Protein AF-A0A1B6MP62-F1 (afdb_monomer_lite)

pLDDT: mean 83.02, std 16.76, range [35.12, 97.0]

Foldseek 3Di:
DDAADLVVLLVVQLVVLVVPDDPPSVVVSVVLSVVLDPPVDPDDDRLSSRVSSVVSCCCVPPVVVVVVVLAVCFPLAFAADEFEEQPVPDDVSDDTDDPPPVVCLLVQVQVCVVVVNDPPPGDDDPLSNVLSVLNVQQVVCCVVPVASPDGDPPDPPDPPPPPPPPNPHRGTAHPPVRDHHYRYSDDD

Organism: NCBI:txid36148

Secondary structure (DSSP, 8-state):
-----HHHHHHHHHHHHHHH-SS-HHHHHHHHHHHT--TT-SS--HHHHHHHHHHHHHIIIIIHHHHHHHHHTTTT---EEE----TTT--TT--SPPTTHHHHHHTTHHHHHTTT-S-------HHHHHHHHHHHHHHHHHHHHS-TT------TT-------------PPP-TTT---EEE-SS--

Sequence (188 aa):
SYGIETWKKIEVLGTLINSTYRHHQPQILATLVNEYTEWERPVQHPINTLHETMEALGDGLVVAPVMRTADLYSGSSFLYVFNHHLRVTQSPQKQGCVHGEELLYMFGVPLANSSNKTSFSHNFSKADVRLSKAVMTYWSNFARTGNPNKGQDHSPHHSQKTHKPSTEKWLPYDTVHKRYLLLDSRPS

Radius of gyration: 20.63 Å; chains: 1; bounding box: 57×37×57 Å

Structure (mmCIF, N/CA/C/O backbone):
data_AF-A0A1B6MP62-F1
#
_entry.id   AF-A0A1B6MP62-F1
#
loop_
_atom_site.group_PDB
_atom_site.id
_atom_site.type_symbol
_atom_site.label_atom_id
_atom_site.label_alt_id
_atom_site.label_comp_id
_atom_site.label_asym_id
_atom_site.label_entity_id
_atom_site.label_seq_id
_atom_site.pdbx_PDB_ins_code
_atom_site.Cartn_x
_atom_site.Cartn_y
_atom_site.Cartn_z
_atom_site.occupancy
_atom_site.B_iso_or_equiv
_atom_site.auth_seq_id
_atom_site.auth_comp_id
_atom_site.auth_asym_id
_atom_site.auth_atom_id
_atom_site.pdbx_PDB_model_num
ATOM 1 N N . SER A 1 1 ? 4.913 8.726 24.704 1.00 54.38 1 SER A N 1
ATOM 2 C CA . SER A 1 1 ? 4.356 8.456 23.367 1.00 54.38 1 SER A CA 1
ATOM 3 C C . SER A 1 1 ? 2.883 8.154 23.527 1.00 54.38 1 SER A C 1
ATOM 5 O O . SER A 1 1 ? 2.543 7.519 24.520 1.00 54.38 1 SER A O 1
ATOM 7 N N . TYR A 1 2 ? 2.026 8.663 22.644 1.00 74.81 2 TYR A N 1
ATOM 8 C CA . TYR A 1 2 ? 0.579 8.698 22.859 1.00 74.81 2 TYR A CA 1
ATOM 9 C C . TYR A 1 2 ? -0.100 7.625 22.001 1.00 74.81 2 TYR A C 1
ATOM 11 O O . TYR A 1 2 ? -0.148 7.754 20.782 1.00 74.81 2 TYR A O 1
ATOM 19 N N . GLY A 1 3 ? -0.566 6.546 22.636 1.00 83.12 3 GLY A N 1
ATOM 20 C CA . GLY A 1 3 ? -1.541 5.641 22.024 1.00 83.12 3 GLY A CA 1
ATOM 21 C C . GLY A 1 3 ? -2.942 6.261 22.026 1.00 83.12 3 GLY A C 1
ATOM 22 O O . GLY A 1 3 ? -3.094 7.444 22.340 1.00 83.12 3 GLY A O 1
ATOM 23 N N . ILE A 1 4 ? -3.967 5.471 21.709 1.00 90.75 4 ILE A N 1
ATOM 24 C CA . ILE A 1 4 ? -5.367 5.902 21.807 1.00 90.75 4 ILE A CA 1
ATOM 25 C C . ILE A 1 4 ? -6.190 4.934 22.648 1.00 90.75 4 ILE A C 1
ATOM 27 O O . ILE A 1 4 ? -5.914 3.742 22.704 1.00 90.75 4 ILE A O 1
ATOM 31 N N . GLU A 1 5 ? -7.229 5.465 23.276 1.00 92.12 5 GLU A N 1
ATOM 32 C CA . GLU A 1 5 ? -8.207 4.677 24.019 1.00 92.12 5 GLU A CA 1
ATOM 33 C C . GLU A 1 5 ? -9.215 3.999 23.076 1.00 92.12 5 GLU A C 1
ATOM 35 O O . GLU A 1 5 ? -9.491 4.485 21.974 1.00 92.12 5 GLU A O 1
ATOM 40 N N . THR A 1 6 ? -9.852 2.917 23.533 1.00 90.88 6 THR A N 1
ATOM 41 C CA . THR A 1 6 ? -10.833 2.149 22.740 1.00 90.88 6 THR A CA 1
ATOM 42 C C . THR A 1 6 ? -12.026 2.990 22.283 1.00 90.88 6 THR A C 1
ATOM 44 O O . THR A 1 6 ? -12.504 2.833 21.160 1.00 90.88 6 THR A O 1
ATOM 47 N N . TRP A 1 7 ? -12.491 3.936 23.103 1.00 93.06 7 TRP A N 1
ATOM 48 C CA . TRP A 1 7 ? -13.575 4.838 22.700 1.00 93.06 7 TRP A CA 1
ATOM 49 C C . TRP A 1 7 ? -13.173 5.707 21.501 1.00 93.06 7 TRP A C 1
ATOM 51 O O . TRP A 1 7 ? -14.002 5.970 20.630 1.00 93.06 7 TRP A O 1
ATOM 61 N N . LYS A 1 8 ? -11.891 6.093 21.407 1.00 95.00 8 LYS A N 1
ATOM 62 C CA . LYS A 1 8 ? -11.383 6.890 20.290 1.00 95.00 8 LYS A CA 1
ATOM 63 C C . LYS A 1 8 ? -11.298 6.065 19.007 1.00 95.00 8 LYS A C 1
ATOM 65 O O . LYS A 1 8 ? -11.645 6.577 17.947 1.00 95.00 8 LYS A O 1
ATOM 70 N N . LYS A 1 9 ? -10.921 4.782 19.103 1.00 93.94 9 LYS A N 1
ATOM 71 C CA . LYS A 1 9 ? -11.025 3.808 17.996 1.00 93.94 9 LYS A CA 1
ATOM 72 C C . LYS A 1 9 ? -12.457 3.747 17.458 1.00 93.94 9 LYS A C 1
ATOM 74 O O . LYS A 1 9 ? -12.667 3.927 16.262 1.00 93.94 9 LYS A O 1
ATOM 79 N N . ILE A 1 10 ? -13.445 3.572 18.339 1.00 95.88 10 ILE A N 1
ATOM 80 C CA . ILE A 1 10 ? -14.867 3.503 17.956 1.00 95.88 10 ILE A CA 1
ATOM 81 C C . ILE A 1 10 ? -15.332 4.808 17.296 1.00 95.88 10 ILE A C 1
ATOM 83 O O . ILE A 1 10 ? -16.012 4.763 16.274 1.00 95.88 10 ILE A O 1
ATOM 87 N N . GLU A 1 11 ? -14.946 5.966 17.836 1.00 96.75 11 GLU A N 1
ATOM 88 C CA . GLU A 1 11 ? -15.293 7.276 17.269 1.00 96.75 11 GLU A CA 1
ATOM 89 C C . GLU A 1 11 ? -14.733 7.455 15.847 1.00 96.75 11 GLU A C 1
ATOM 91 O O . GLU A 1 11 ? -15.461 7.854 14.933 1.00 96.75 11 GLU A O 1
ATOM 96 N N . VAL A 1 12 ? -13.450 7.135 15.640 1.00 96.56 12 VAL A N 1
ATOM 97 C CA . VAL A 1 12 ? -12.773 7.284 14.341 1.00 96.56 12 VAL A CA 1
ATOM 98 C C . VAL A 1 12 ? -13.374 6.339 13.300 1.00 96.56 12 VAL A C 1
ATOM 100 O O . VAL A 1 12 ? -13.760 6.785 12.217 1.00 96.56 12 VAL A O 1
ATOM 103 N N . LEU A 1 13 ? -13.510 5.052 13.632 1.00 96.50 13 LEU A N 1
ATOM 104 C CA . LEU A 1 13 ? -14.099 4.060 12.729 1.00 96.50 13 LEU A CA 1
ATOM 105 C C . LEU A 1 13 ? -15.574 4.370 12.443 1.00 96.50 13 LEU A C 1
ATOM 107 O O . LEU A 1 13 ? -16.011 4.297 11.295 1.00 96.50 13 LEU A O 1
ATOM 111 N N . GLY A 1 14 ? -16.331 4.789 13.459 1.00 96.88 14 GLY A N 1
ATOM 112 C CA . GLY A 1 14 ? -17.725 5.202 13.311 1.00 96.88 14 GLY A CA 1
ATOM 113 C C . GLY A 1 14 ? -17.880 6.406 12.382 1.00 96.88 14 GLY A C 1
ATOM 114 O O . GLY A 1 14 ? -18.765 6.413 11.529 1.00 96.88 14 GLY A O 1
ATOM 115 N N . THR A 1 15 ? -16.985 7.392 12.481 1.00 96.94 15 THR A N 1
ATOM 116 C CA . THR A 1 15 ? -16.978 8.559 11.585 1.00 96.94 15 THR A CA 1
ATOM 117 C C . THR A 1 15 ? -16.756 8.146 10.130 1.00 96.94 15 THR A C 1
ATOM 119 O O . THR A 1 15 ? -17.498 8.592 9.253 1.00 96.94 15 THR A O 1
ATOM 122 N N . LEU A 1 16 ? -15.786 7.263 9.867 1.00 95.56 16 LEU A N 1
ATOM 123 C CA . LEU A 1 16 ? -15.538 6.742 8.520 1.00 95.56 16 LEU A CA 1
ATOM 124 C C . LEU A 1 16 ? -16.740 5.959 7.977 1.00 95.56 16 LEU A C 1
ATOM 126 O O . LEU A 1 16 ? -17.141 6.135 6.826 1.00 95.56 16 LEU A O 1
ATOM 130 N N . ILE A 1 17 ? -17.329 5.087 8.793 1.00 96.19 17 ILE A N 1
ATOM 131 C CA . ILE A 1 17 ? -18.456 4.256 8.360 1.00 96.19 17 ILE A CA 1
ATOM 132 C C . ILE A 1 17 ? -19.676 5.123 8.052 1.00 96.19 17 ILE A C 1
ATOM 134 O O . ILE A 1 17 ? -20.316 4.922 7.022 1.00 96.19 17 ILE A O 1
ATOM 138 N N . ASN A 1 18 ? -19.963 6.120 8.890 1.00 95.81 18 ASN A N 1
ATOM 139 C CA . ASN A 1 18 ? -21.087 7.031 8.687 1.00 95.81 18 ASN A CA 1
ATOM 140 C C . ASN A 1 18 ? -20.929 7.904 7.435 1.00 95.81 18 ASN A C 1
ATOM 142 O O . ASN A 1 18 ? -21.932 8.251 6.814 1.00 95.81 18 ASN A O 1
ATOM 146 N N . SER A 1 19 ? -19.698 8.255 7.049 1.00 95.31 19 SER A N 1
ATOM 147 C CA . SER A 1 19 ? -19.448 9.015 5.819 1.00 95.31 19 SER A CA 1
ATOM 148 C C . SER A 1 19 ? -19.456 8.143 4.559 1.00 95.31 19 SER A C 1
ATOM 150 O O . SER A 1 19 ? -19.787 8.634 3.480 1.00 95.31 19 SER A O 1
ATOM 152 N N . THR A 1 20 ? -19.125 6.855 4.686 1.00 93.62 20 THR A N 1
ATOM 153 C CA . THR A 1 20 ? -18.939 5.942 3.545 1.00 93.62 20 THR A CA 1
ATOM 154 C C . THR A 1 20 ? -20.189 5.114 3.231 1.00 93.62 20 THR A C 1
ATOM 156 O O . THR A 1 20 ? -20.507 4.888 2.062 1.00 93.62 20 THR A O 1
ATOM 159 N N . TYR A 1 21 ? -20.927 4.667 4.251 1.00 94.00 21 TYR A N 1
ATOM 160 C CA . TYR A 1 21 ? -22.034 3.719 4.111 1.00 94.00 21 TYR A CA 1
ATOM 161 C C . TYR A 1 21 ? -23.383 4.340 4.476 1.00 94.00 21 TYR A C 1
ATOM 163 O O . TYR A 1 21 ? -23.540 5.027 5.485 1.00 94.00 21 TYR A O 1
ATOM 171 N N . ARG A 1 22 ? -24.401 4.039 3.662 1.00 94.94 22 ARG A N 1
ATOM 172 C CA . ARG A 1 22 ? -25.780 4.519 3.870 1.00 94.94 22 ARG A CA 1
ATOM 173 C C . ARG A 1 22 ? -26.638 3.598 4.735 1.00 94.94 22 ARG A C 1
ATOM 175 O O . ARG A 1 22 ? -27.616 4.063 5.314 1.00 94.94 22 ARG A O 1
ATOM 182 N N . HIS A 1 23 ? -26.292 2.316 4.817 1.00 95.94 23 HIS A N 1
ATOM 183 C CA . HIS A 1 23 ? -27.087 1.293 5.493 1.00 95.94 23 HIS A CA 1
ATOM 184 C C . HIS A 1 23 ? -26.204 0.415 6.378 1.00 95.94 23 HIS A C 1
ATOM 186 O O . HIS A 1 23 ? -25.015 0.260 6.106 1.00 95.94 23 HIS A O 1
ATOM 192 N N . HIS A 1 24 ? -26.815 -0.186 7.401 1.00 96.19 24 HIS A N 1
ATOM 193 C CA . HIS A 1 24 ? -26.186 -1.148 8.311 1.00 96.19 24 HIS A CA 1
ATOM 194 C C . HIS A 1 24 ? -24.937 -0.634 9.047 1.00 96.19 24 HIS A C 1
ATOM 196 O O . HIS A 1 24 ? -24.094 -1.430 9.455 1.00 96.19 24 HIS A O 1
ATOM 202 N N . GLN A 1 25 ? -24.809 0.682 9.251 1.00 96.69 25 GLN A N 1
ATOM 203 C CA . GLN A 1 25 ? -23.648 1.276 9.923 1.00 96.69 25 GLN A CA 1
ATOM 204 C C . GLN A 1 25 ? -23.357 0.638 11.293 1.00 96.69 25 GLN A C 1
ATOM 206 O O . GLN A 1 25 ? -22.191 0.328 11.542 1.00 96.69 25 GLN A O 1
ATOM 211 N N . PRO A 1 26 ? -24.359 0.359 12.160 1.00 96.44 26 PRO A N 1
ATOM 212 C CA . PRO A 1 26 ? -24.096 -0.283 13.447 1.00 96.44 26 PRO A CA 1
ATOM 213 C C . PRO A 1 26 ? -23.498 -1.687 13.306 1.00 96.44 26 PRO A C 1
ATOM 215 O O . PRO A 1 26 ? -22.581 -2.040 14.042 1.00 96.44 26 PRO A O 1
ATOM 218 N N . GLN A 1 27 ? -23.990 -2.480 12.349 1.00 97.00 27 GLN A N 1
ATOM 219 C CA . GLN A 1 27 ? -23.499 -3.837 12.103 1.00 97.00 27 GLN A CA 1
ATOM 220 C C . GLN A 1 27 ? -22.091 -3.810 11.508 1.00 97.00 27 GLN A C 1
ATOM 222 O O . GLN A 1 27 ? -21.224 -4.532 11.984 1.00 97.00 27 GLN A O 1
ATOM 227 N N . ILE A 1 28 ? -21.846 -2.935 10.526 1.00 95.62 28 ILE A N 1
ATOM 228 C CA . ILE A 1 28 ? -20.524 -2.767 9.908 1.00 95.62 28 ILE A CA 1
ATOM 229 C C . ILE A 1 28 ? -19.496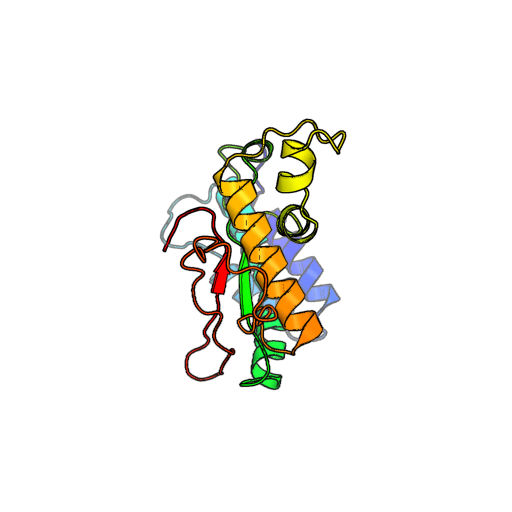 -2.353 10.966 1.00 95.62 28 ILE A C 1
ATOM 231 O O . ILE A 1 28 ? -18.414 -2.932 11.026 1.00 95.62 28 ILE A O 1
ATOM 235 N N . LEU A 1 29 ? -19.840 -1.394 11.831 1.00 96.38 29 LEU A N 1
ATOM 236 C CA . LEU A 1 29 ? -18.954 -0.947 12.906 1.00 96.38 29 LEU A CA 1
ATOM 237 C C . LEU A 1 29 ? -18.660 -2.074 13.897 1.00 96.38 29 LEU A C 1
ATOM 239 O O . LEU A 1 29 ? -17.501 -2.273 14.250 1.00 96.38 29 LEU A O 1
ATOM 243 N N . ALA A 1 30 ? -19.678 -2.829 14.315 1.00 95.31 30 ALA A N 1
ATOM 244 C CA . ALA A 1 30 ? -19.492 -3.957 15.223 1.00 95.31 30 ALA A CA 1
ATOM 245 C C . ALA A 1 30 ? -18.581 -5.036 14.617 1.00 95.31 30 ALA A C 1
ATOM 247 O O . ALA A 1 30 ? -17.669 -5.513 15.292 1.00 95.31 30 ALA A O 1
ATOM 248 N N . THR A 1 31 ? -18.775 -5.376 13.339 1.00 95.31 31 THR A N 1
ATOM 249 C CA . THR A 1 31 ? -17.917 -6.329 12.623 1.00 95.31 31 THR A CA 1
ATOM 250 C C . THR A 1 31 ? -16.480 -5.827 12.525 1.00 95.31 31 THR A C 1
ATOM 252 O O . THR A 1 31 ? -15.562 -6.587 12.811 1.00 95.31 31 THR A O 1
ATOM 255 N N . LEU A 1 32 ? -16.271 -4.551 12.187 1.00 94.25 32 LEU A N 1
ATOM 256 C CA . LEU A 1 32 ? -14.929 -3.982 12.049 1.00 94.25 32 LEU A CA 1
ATOM 257 C C . LEU A 1 32 ? -14.189 -3.931 13.391 1.00 94.25 32 LEU A C 1
ATOM 259 O O . LEU A 1 32 ? -13.017 -4.286 13.467 1.00 94.25 32 LEU A O 1
ATOM 263 N N . VAL A 1 33 ? -14.877 -3.524 14.463 1.00 93.69 33 VAL A N 1
ATOM 264 C CA . VAL A 1 33 ? -14.299 -3.536 15.812 1.00 93.69 33 VAL A CA 1
ATOM 265 C C . VAL A 1 33 ? -13.930 -4.960 16.213 1.00 93.69 33 VAL A C 1
ATOM 267 O O . VAL A 1 33 ? -12.850 -5.154 16.757 1.00 93.69 33 VAL A O 1
ATOM 270 N N . ASN A 1 34 ? -14.780 -5.945 15.925 1.00 93.75 34 ASN A N 1
ATOM 271 C CA . ASN A 1 34 ? -14.507 -7.343 16.245 1.00 93.75 34 ASN A CA 1
ATOM 272 C C . ASN A 1 34 ? -13.298 -7.908 15.481 1.00 93.75 34 ASN A C 1
ATOM 274 O O . ASN A 1 34 ? -12.469 -8.575 16.093 1.00 93.75 34 ASN A O 1
ATOM 278 N N . GLU A 1 35 ? -13.213 -7.644 14.174 1.00 94.25 35 GLU A N 1
ATOM 279 C CA . GLU A 1 35 ? -12.150 -8.157 13.297 1.00 94.25 35 GLU A CA 1
ATOM 280 C C . GLU A 1 35 ? -10.771 -7.620 13.696 1.00 94.25 35 GLU A C 1
ATOM 282 O O . GLU A 1 35 ? -9.821 -8.379 13.839 1.00 94.25 35 GLU A O 1
ATOM 287 N N . TYR A 1 36 ? -10.673 -6.314 13.960 1.00 92.81 36 TYR A N 1
ATOM 288 C CA . TYR A 1 36 ? -9.415 -5.660 14.330 1.00 92.81 36 TYR A CA 1
ATOM 289 C C . TYR A 1 36 ? -9.218 -5.595 15.847 1.00 92.81 36 TYR A C 1
ATOM 291 O O . TYR A 1 36 ? -8.689 -4.608 16.354 1.00 92.81 36 TYR A O 1
ATOM 299 N N . THR A 1 37 ? -9.700 -6.577 16.605 1.00 89.94 37 THR A N 1
ATOM 300 C CA . THR A 1 37 ? -9.427 -6.683 18.046 1.00 89.94 37 THR A CA 1
ATOM 301 C C . THR A 1 37 ? -8.599 -7.932 18.304 1.00 89.94 37 THR A C 1
ATOM 303 O O . THR A 1 37 ? -9.038 -9.045 18.021 1.00 89.94 37 THR A O 1
ATOM 306 N N . GLU A 1 38 ? -7.401 -7.764 18.866 1.00 83.62 38 GLU A N 1
ATOM 307 C CA . GLU A 1 38 ? -6.523 -8.891 19.191 1.00 83.62 38 GLU A CA 1
ATOM 308 C C . GLU A 1 38 ? -6.982 -9.569 20.493 1.00 83.62 38 GLU A C 1
ATOM 310 O O . GLU A 1 38 ? -6.563 -9.218 21.599 1.00 83.62 38 GLU A O 1
ATOM 315 N N . TRP A 1 39 ? -7.875 -10.553 20.362 1.00 85.38 39 TRP A N 1
ATOM 316 C CA . TRP A 1 39 ? -8.509 -11.240 21.495 1.00 85.38 39 TRP A CA 1
ATOM 317 C C . TRP A 1 39 ? -7.546 -12.060 22.365 1.00 85.38 39 TRP A C 1
ATOM 319 O O . TRP A 1 39 ? -7.852 -12.340 23.522 1.00 85.38 39 TRP A O 1
ATOM 329 N N . GLU A 1 40 ? -6.378 -12.434 21.837 1.00 83.44 40 GLU A N 1
ATOM 330 C CA . GLU A 1 40 ? -5.374 -13.217 22.569 1.00 83.44 40 GLU A CA 1
ATOM 331 C C . GLU A 1 40 ? -4.634 -12.398 23.639 1.00 83.44 40 GLU A C 1
ATOM 333 O O . GLU A 1 40 ? -3.981 -12.969 24.518 1.00 83.44 40 GLU A O 1
ATOM 338 N N . ARG A 1 41 ? -4.737 -11.061 23.612 1.00 79.25 41 ARG A N 1
ATOM 339 C CA . ARG A 1 41 ? -4.090 -10.190 24.599 1.00 79.25 41 ARG A CA 1
ATOM 340 C C . ARG A 1 41 ? -5.072 -9.793 25.704 1.00 79.25 41 ARG A C 1
ATOM 342 O O . ARG A 1 41 ? -6.029 -9.071 25.439 1.00 79.25 41 ARG A O 1
ATOM 349 N N . PRO A 1 42 ? -4.808 -10.159 26.973 1.00 70.44 42 PRO A N 1
ATOM 350 C CA . PRO A 1 42 ? -5.738 -9.896 28.073 1.00 70.44 42 PRO A CA 1
ATOM 351 C C . PRO A 1 42 ? -5.844 -8.409 28.447 1.00 70.44 42 PRO A C 1
ATOM 353 O O . PRO A 1 42 ? -6.795 -8.016 29.116 1.00 70.44 42 PRO A O 1
ATOM 356 N N . VAL A 1 43 ? -4.876 -7.578 28.040 1.00 76.44 43 VAL A N 1
ATOM 357 C CA . VAL A 1 43 ? -4.863 -6.134 28.310 1.00 76.44 43 VAL A CA 1
ATOM 358 C C . VAL A 1 43 ? -4.690 -5.368 27.003 1.00 76.44 43 VAL A C 1
ATOM 360 O O . VAL A 1 43 ? -3.659 -5.466 26.334 1.00 76.44 43 VAL A O 1
ATOM 363 N N . GLN A 1 44 ? -5.697 -4.563 26.672 1.00 75.50 44 GLN A N 1
ATOM 364 C CA . GLN A 1 44 ? -5.652 -3.597 25.579 1.00 75.50 44 GLN A CA 1
ATOM 365 C C . GLN A 1 44 ? -4.717 -2.443 25.966 1.00 75.50 44 GLN A C 1
ATOM 367 O O . GLN A 1 44 ? -5.022 -1.641 26.846 1.00 75.50 44 GLN A O 1
ATOM 372 N N . HIS A 1 45 ? -3.547 -2.382 25.331 1.00 85.88 45 HIS A N 1
ATOM 373 C CA . HIS A 1 45 ? -2.608 -1.277 25.508 1.00 85.88 45 HIS A CA 1
ATOM 374 C C . HIS A 1 45 ? -2.921 -0.163 24.493 1.00 85.88 45 HIS A C 1
ATOM 376 O O . HIS A 1 45 ? -3.088 -0.487 23.316 1.00 85.88 45 HIS A O 1
ATOM 382 N N . PRO A 1 46 ? -2.895 1.135 24.863 1.00 88.69 46 PRO A N 1
ATOM 383 C CA . PRO A 1 46 ? -3.277 2.227 23.956 1.00 88.69 46 PRO A CA 1
ATOM 384 C C . PRO A 1 46 ? -2.518 2.264 22.619 1.00 88.69 46 PRO A C 1
ATOM 386 O O . PRO A 1 46 ? -3.033 2.726 21.604 1.00 88.69 46 PRO A O 1
ATOM 389 N N . ILE A 1 47 ? -1.267 1.790 22.598 1.00 87.00 47 ILE A N 1
ATOM 390 C CA . ILE A 1 47 ? -0.479 1.665 21.355 1.00 87.00 47 ILE A CA 1
ATOM 391 C C . ILE A 1 47 ? -1.040 0.563 20.447 1.00 87.00 47 ILE A C 1
ATOM 393 O O . ILE A 1 47 ? -1.108 0.754 19.239 1.00 87.00 47 ILE A O 1
ATOM 397 N N . ASN A 1 48 ? -1.484 -0.561 21.012 1.00 87.31 48 ASN A N 1
ATOM 398 C CA . ASN A 1 48 ? -2.083 -1.640 20.228 1.00 87.31 48 ASN A CA 1
ATOM 399 C C . ASN A 1 48 ? -3.411 -1.166 19.640 1.00 87.31 48 ASN A C 1
ATOM 401 O O . ASN A 1 48 ? -3.628 -1.312 18.447 1.00 87.31 48 ASN A O 1
ATOM 405 N N . THR A 1 49 ? -4.239 -0.487 20.438 1.00 89.94 49 THR A N 1
ATOM 406 C CA . THR A 1 49 ? -5.497 0.102 19.963 1.00 89.94 49 THR A CA 1
ATOM 407 C C . THR A 1 49 ? -5.262 1.114 18.837 1.00 89.94 49 THR A C 1
ATOM 409 O O . THR A 1 49 ? -6.038 1.170 17.882 1.00 89.94 49 THR A O 1
ATOM 412 N N . LEU A 1 50 ? -4.175 1.894 18.903 1.00 89.56 50 LEU A N 1
ATOM 413 C CA . LEU A 1 50 ? -3.756 2.759 17.799 1.00 89.56 50 LEU A CA 1
ATOM 414 C C . LEU A 1 50 ? -3.409 1.948 16.547 1.00 89.56 50 LEU A C 1
ATOM 416 O O . LEU A 1 50 ? -3.933 2.257 15.481 1.00 89.56 50 LEU A O 1
ATOM 420 N N . HIS A 1 51 ? -2.568 0.920 16.669 1.00 87.44 51 HIS A N 1
ATOM 421 C CA . HIS A 1 51 ? -2.154 0.086 15.538 1.00 87.44 51 HIS A CA 1
ATOM 422 C C . HIS A 1 51 ? -3.337 -0.643 14.893 1.00 87.44 51 HIS A C 1
ATOM 424 O O . HIS A 1 51 ? -3.531 -0.506 13.693 1.00 87.44 51 HIS A O 1
ATOM 430 N N . GLU A 1 52 ? -4.190 -1.292 15.686 1.00 91.19 52 GLU A N 1
ATOM 431 C CA . GLU A 1 52 ? -5.435 -1.927 15.231 1.00 91.19 52 GLU A CA 1
ATOM 432 C C . GLU A 1 52 ? -6.323 -0.944 14.447 1.00 91.19 52 GLU A C 1
ATOM 434 O O . GLU A 1 52 ? -6.905 -1.279 13.417 1.00 91.19 52 GLU A O 1
ATOM 439 N N . THR A 1 53 ? -6.426 0.302 14.925 1.00 92.88 53 THR A N 1
ATOM 440 C CA . THR A 1 53 ? -7.199 1.347 14.238 1.00 92.88 53 THR A CA 1
ATOM 441 C C . THR A 1 53 ? -6.542 1.744 12.917 1.00 92.88 53 THR A C 1
ATOM 443 O O . THR A 1 53 ? -7.238 1.949 11.925 1.00 92.88 53 THR A O 1
ATOM 446 N N . MET A 1 54 ? -5.213 1.860 12.882 1.00 91.25 54 MET A N 1
ATOM 447 C CA . MET A 1 54 ? -4.468 2.188 11.663 1.00 91.25 54 MET A CA 1
ATOM 448 C C . MET A 1 54 ? -4.553 1.070 10.619 1.00 91.25 54 MET A C 1
ATOM 450 O O . MET A 1 54 ? -4.716 1.380 9.442 1.00 91.25 54 MET A O 1
ATOM 454 N N . GLU A 1 55 ? -4.500 -0.197 11.034 1.00 91.62 55 GLU A N 1
ATOM 455 C CA . GLU A 1 55 ? -4.688 -1.359 10.157 1.00 91.62 55 GLU A CA 1
ATOM 456 C C . GLU A 1 55 ? -6.091 -1.365 9.542 1.00 91.62 55 GLU A C 1
ATOM 458 O O . GLU A 1 55 ? -6.215 -1.397 8.319 1.00 91.62 55 GLU A O 1
ATOM 463 N N . ALA A 1 56 ? -7.141 -1.192 10.355 1.00 94.19 56 ALA A N 1
ATOM 464 C CA . ALA A 1 56 ? -8.521 -1.124 9.866 1.00 94.19 56 ALA A CA 1
ATOM 465 C C . ALA A 1 56 ? -8.731 -0.010 8.825 1.00 94.19 56 ALA A C 1
ATOM 467 O O . ALA A 1 56 ? -9.402 -0.201 7.807 1.00 94.19 56 ALA A O 1
ATOM 468 N N . LEU A 1 57 ? -8.148 1.169 9.069 1.00 94.00 57 LEU A N 1
ATOM 469 C CA . LEU A 1 57 ? -8.205 2.291 8.132 1.00 94.00 57 LEU A CA 1
ATOM 470 C C . LEU A 1 57 ? -7.396 2.013 6.860 1.00 94.00 57 LEU A C 1
ATOM 472 O O . LEU A 1 57 ? -7.877 2.300 5.765 1.00 94.00 57 LEU A O 1
ATOM 476 N N . GLY A 1 58 ? -6.187 1.465 6.990 1.00 92.75 58 GLY A N 1
ATOM 477 C CA . GLY A 1 58 ? -5.319 1.128 5.862 1.00 92.75 58 GLY A CA 1
ATOM 478 C C . GLY A 1 58 ? -5.958 0.097 4.936 1.00 92.75 58 GLY A C 1
ATOM 479 O O . GLY A 1 58 ? -5.991 0.290 3.717 1.00 92.75 58 GLY A O 1
ATOM 480 N N . ASP A 1 59 ? -6.552 -0.943 5.509 1.00 94.50 59 ASP A N 1
ATOM 481 C CA . ASP A 1 59 ? -7.219 -1.985 4.742 1.00 94.50 59 ASP A CA 1
ATOM 482 C C . ASP A 1 59 ? -8.471 -1.463 4.042 1.00 94.50 59 ASP A C 1
ATOM 484 O O . ASP A 1 59 ? -8.645 -1.676 2.839 1.00 94.50 59 ASP A O 1
ATOM 488 N N . GLY A 1 60 ? -9.319 -0.721 4.759 1.00 93.25 60 GLY A N 1
ATOM 489 C CA . GLY A 1 60 ? -10.566 -0.190 4.211 1.00 93.25 60 GLY A CA 1
ATOM 490 C C . GLY A 1 60 ? -10.368 0.889 3.143 1.00 93.25 60 GLY A C 1
ATOM 491 O O . GLY A 1 60 ? -11.122 0.933 2.169 1.00 93.25 60 GLY A O 1
ATOM 492 N N . LEU A 1 61 ? -9.367 1.759 3.306 1.00 93.19 61 LEU A N 1
ATOM 493 C CA . LEU A 1 61 ? -9.165 2.927 2.440 1.00 93.19 61 LEU A CA 1
ATOM 494 C C . LEU A 1 61 ? -8.160 2.694 1.312 1.00 93.19 61 LEU A C 1
ATOM 496 O O . LEU A 1 61 ? -8.225 3.393 0.301 1.00 93.19 61 LEU A O 1
ATOM 500 N N . VAL A 1 62 ? -7.237 1.741 1.469 1.00 93.31 62 VAL A N 1
ATOM 501 C CA . VAL A 1 62 ? -6.144 1.519 0.511 1.00 93.31 62 VAL A CA 1
ATOM 502 C C . VAL A 1 62 ? -6.136 0.082 0.007 1.00 93.31 62 VAL A C 1
ATOM 504 O O . VAL A 1 62 ? -6.311 -0.132 -1.194 1.00 93.31 62 VAL A O 1
ATOM 507 N N . VAL A 1 63 ? -5.964 -0.910 0.886 1.00 94.81 63 VAL A N 1
ATOM 508 C CA . VAL A 1 63 ? -5.700 -2.296 0.453 1.00 94.81 63 VAL A CA 1
ATOM 509 C C . VAL A 1 63 ? -6.907 -2.905 -0.255 1.00 94.81 63 VAL A C 1
ATOM 511 O O . VAL A 1 63 ? -6.775 -3.369 -1.387 1.00 94.81 63 VAL A O 1
ATOM 514 N N . ALA A 1 64 ? -8.095 -2.880 0.350 1.00 94.94 64 ALA A N 1
ATOM 515 C CA . ALA A 1 64 ? -9.285 -3.499 -0.231 1.00 94.94 64 ALA A CA 1
ATOM 516 C C . ALA A 1 64 ? -9.682 -2.879 -1.590 1.00 94.94 64 ALA A C 1
ATOM 518 O O . ALA A 1 64 ? -9.921 -3.641 -2.535 1.00 94.94 64 ALA A O 1
ATOM 519 N N . PRO A 1 65 ? -9.694 -1.539 -1.772 1.00 95.75 65 PRO A N 1
ATOM 520 C CA . PRO A 1 65 ? -9.901 -0.933 -3.090 1.00 95.75 65 PRO A CA 1
ATOM 521 C C . PRO A 1 65 ? -8.832 -1.312 -4.128 1.00 95.75 65 PRO A C 1
ATOM 523 O O . PRO A 1 65 ? -9.172 -1.583 -5.287 1.00 95.75 65 PRO A O 1
ATOM 526 N N . VAL A 1 66 ? -7.553 -1.368 -3.735 1.00 96.44 66 VAL A N 1
ATOM 527 C CA . VAL A 1 66 ? -6.449 -1.778 -4.623 1.00 96.44 66 VAL A CA 1
ATOM 528 C C . VAL A 1 66 ? -6.613 -3.233 -5.052 1.00 96.44 66 VAL A C 1
ATOM 530 O O . VAL A 1 66 ? -6.545 -3.516 -6.247 1.00 96.44 66 VAL A O 1
ATOM 533 N N . MET A 1 67 ? -6.904 -4.140 -4.119 1.00 96.56 67 MET A N 1
ATOM 534 C CA . MET A 1 67 ? -7.122 -5.559 -4.414 1.00 96.56 67 MET A CA 1
ATOM 535 C C . MET A 1 67 ? -8.328 -5.767 -5.327 1.00 96.56 67 MET A C 1
ATOM 537 O O . MET A 1 67 ? -8.228 -6.487 -6.317 1.00 96.56 67 MET A O 1
ATOM 541 N N . ARG A 1 68 ? -9.440 -5.066 -5.076 1.00 96.00 68 ARG A N 1
ATOM 542 C CA . ARG A 1 68 ? -10.611 -5.105 -5.964 1.00 96.00 68 ARG A CA 1
ATOM 543 C C . ARG A 1 68 ? -10.271 -4.637 -7.377 1.00 96.00 68 ARG A C 1
ATOM 545 O O . ARG A 1 68 ? -10.746 -5.216 -8.349 1.00 96.00 68 ARG A O 1
ATOM 552 N N . THR A 1 69 ? -9.455 -3.594 -7.497 1.00 96.81 69 THR A N 1
ATOM 553 C CA . THR A 1 69 ? -8.982 -3.111 -8.799 1.00 96.81 69 THR A CA 1
ATOM 554 C C . THR A 1 69 ? -8.074 -4.147 -9.462 1.00 96.81 69 THR A C 1
ATOM 556 O O . THR A 1 69 ? -8.246 -4.443 -10.640 1.00 96.81 69 THR A O 1
ATOM 559 N N . ALA A 1 70 ? -7.153 -4.757 -8.717 1.00 96.31 70 ALA A N 1
ATOM 560 C CA . ALA A 1 70 ? -6.264 -5.794 -9.231 1.00 96.31 70 ALA A CA 1
ATOM 561 C C . ALA A 1 70 ? -7.031 -7.023 -9.740 1.00 96.31 70 ALA A C 1
ATOM 563 O O . ALA A 1 70 ? -6.712 -7.539 -10.810 1.00 96.31 70 ALA A O 1
ATOM 564 N N . ASP A 1 71 ? -8.083 -7.437 -9.029 1.00 96.50 71 ASP A N 1
ATOM 565 C CA . ASP A 1 71 ? -8.968 -8.530 -9.441 1.00 96.50 71 ASP A CA 1
ATOM 566 C C . ASP A 1 71 ? -9.661 -8.230 -10.779 1.00 96.50 71 ASP A C 1
ATOM 568 O O . ASP A 1 71 ? -9.714 -9.100 -11.650 1.00 96.50 71 ASP A O 1
ATOM 572 N N . LEU A 1 72 ? -10.123 -6.989 -10.991 1.00 97.00 72 LEU A N 1
ATOM 573 C CA . LEU A 1 72 ? -10.713 -6.557 -12.268 1.00 97.00 72 LEU A CA 1
ATOM 574 C C . LEU A 1 72 ? -9.709 -6.600 -13.431 1.00 97.00 72 LEU A C 1
ATOM 576 O O . LEU A 1 72 ? -10.100 -6.878 -14.563 1.00 97.00 72 LEU A O 1
ATOM 580 N N . TYR A 1 73 ? -8.426 -6.351 -13.157 1.00 95.69 73 TYR A N 1
ATOM 581 C CA . TYR A 1 73 ? -7.340 -6.351 -14.146 1.00 95.69 73 TYR A CA 1
ATOM 582 C C . TYR A 1 73 ? -6.430 -7.584 -14.033 1.00 95.69 73 TYR A C 1
ATOM 584 O O . TYR A 1 73 ? -5.246 -7.533 -14.394 1.00 95.69 73 TYR A O 1
ATOM 592 N N . SER A 1 74 ? -6.959 -8.699 -13.527 1.00 96.00 74 SER A N 1
ATOM 593 C CA . SER A 1 74 ? -6.220 -9.952 -13.351 1.00 96.00 74 SER A CA 1
ATOM 594 C C . SER A 1 74 ? -5.515 -10.385 -14.645 1.00 96.00 74 SER A C 1
ATOM 596 O O . SER A 1 74 ? -6.099 -10.365 -15.726 1.00 96.00 74 SER A O 1
ATOM 598 N N . GLY A 1 75 ? -4.239 -10.762 -14.549 1.00 92.38 75 GLY A N 1
ATOM 599 C CA . GLY A 1 75 ? -3.385 -11.153 -15.677 1.00 92.38 75 GLY A CA 1
ATOM 600 C C . GLY A 1 75 ? -2.776 -9.988 -16.470 1.00 92.38 75 GLY A C 1
ATOM 601 O O . GLY A 1 75 ? -1.870 -10.209 -17.274 1.00 92.38 75 GLY A O 1
ATOM 602 N N . SER A 1 76 ? -3.227 -8.754 -16.231 1.00 92.31 76 SER A N 1
ATOM 603 C CA . SER A 1 76 ? -2.743 -7.533 -16.902 1.00 92.31 76 SER A CA 1
ATOM 604 C C . SER A 1 76 ? -2.187 -6.474 -15.946 1.00 92.31 76 SER A C 1
ATOM 606 O O . SER A 1 76 ? -1.668 -5.449 -16.385 1.00 92.31 76 SER A O 1
ATOM 608 N N . SER A 1 77 ? -2.265 -6.727 -14.641 1.00 95.06 77 SER A N 1
ATOM 609 C CA . SER A 1 77 ? -1.771 -5.847 -13.586 1.00 95.06 77 SER A CA 1
ATOM 610 C C . SER A 1 77 ? -0.561 -6.455 -12.878 1.00 95.06 77 SER A C 1
ATOM 612 O O . SER A 1 77 ? -0.284 -7.651 -12.975 1.00 95.06 77 SER A O 1
ATOM 614 N N . PHE A 1 78 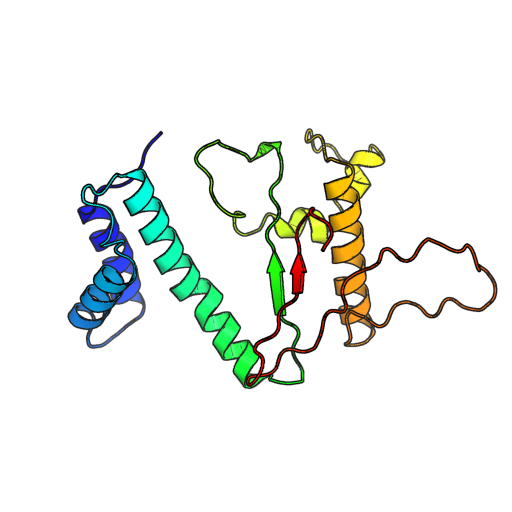? 0.183 -5.611 -12.171 1.00 95.94 78 PHE A N 1
ATOM 615 C CA . PHE A 1 78 ? 1.343 -5.987 -11.373 1.00 95.94 78 PHE A CA 1
ATOM 616 C C . PHE A 1 78 ? 1.183 -5.349 -9.993 1.00 95.94 78 PHE A C 1
ATOM 618 O O . PHE A 1 78 ? 1.038 -4.132 -9.901 1.00 95.94 78 PHE A O 1
ATOM 625 N N . LEU A 1 79 ? 1.196 -6.154 -8.929 1.00 96.31 79 LEU A N 1
ATOM 626 C CA . LEU A 1 79 ? 1.082 -5.660 -7.553 1.00 96.31 79 LEU A CA 1
ATOM 627 C C . LEU A 1 79 ? 2.425 -5.693 -6.837 1.00 96.31 79 LEU A C 1
ATOM 629 O O . LEU A 1 79 ? 3.204 -6.627 -7.028 1.00 96.31 79 LEU A O 1
ATOM 633 N N . TYR A 1 80 ? 2.675 -4.704 -5.985 1.00 94.38 80 TYR A N 1
ATOM 634 C CA . TYR A 1 80 ? 3.805 -4.707 -5.066 1.00 94.38 80 TYR A CA 1
ATOM 635 C C . TYR A 1 80 ? 3.363 -4.318 -3.657 1.00 94.38 80 TYR A C 1
ATOM 637 O O . TYR A 1 80 ? 2.386 -3.593 -3.480 1.00 94.38 80 TYR A O 1
ATOM 645 N N . VAL A 1 81 ? 4.127 -4.771 -2.668 1.00 93.00 81 VAL A N 1
ATOM 646 C CA . VAL A 1 81 ? 4.058 -4.311 -1.281 1.00 93.00 81 VAL A CA 1
ATOM 647 C C . VAL A 1 81 ? 5.392 -3.658 -0.964 1.00 93.00 81 VAL A C 1
ATOM 649 O O . VAL A 1 81 ? 6.438 -4.295 -1.076 1.00 93.00 81 VAL A O 1
ATOM 652 N N . PHE A 1 82 ? 5.373 -2.378 -0.603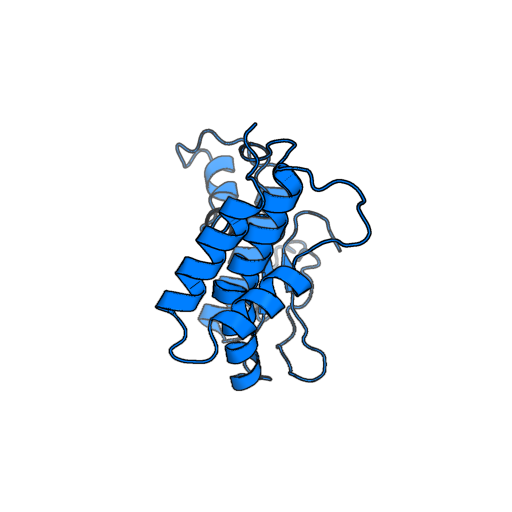 1.00 91.19 82 PHE A N 1
ATOM 653 C CA . PHE A 1 82 ? 6.579 -1.673 -0.186 1.00 91.19 82 PHE A CA 1
ATOM 654 C C . PHE A 1 82 ? 6.740 -1.795 1.326 1.00 91.19 82 PHE A C 1
ATOM 656 O O . PHE A 1 82 ? 5.876 -1.367 2.086 1.00 91.19 82 PHE A O 1
ATOM 663 N N . ASN A 1 83 ? 7.839 -2.406 1.757 1.00 88.56 83 ASN A N 1
ATOM 664 C CA . ASN A 1 83 ? 8.105 -2.685 3.161 1.00 88.56 83 ASN A CA 1
ATOM 665 C C . ASN A 1 83 ? 9.545 -2.319 3.510 1.00 88.56 83 ASN A C 1
ATOM 667 O O . ASN A 1 83 ? 10.345 -3.164 3.899 1.00 88.56 83 ASN A O 1
ATOM 671 N N . HIS A 1 84 ? 9.891 -1.047 3.342 1.00 86.31 84 HIS A N 1
ATOM 672 C CA . HIS A 1 84 ? 11.207 -0.545 3.703 1.00 86.31 84 HIS A CA 1
ATOM 673 C C . HIS A 1 84 ? 11.097 0.814 4.373 1.00 86.31 84 HIS A C 1
ATOM 675 O O . HIS A 1 84 ? 10.335 1.660 3.927 1.00 86.31 84 HIS A O 1
ATOM 681 N N . HIS A 1 85 ? 11.856 1.021 5.444 1.00 79.12 85 HIS A N 1
ATOM 682 C CA . HIS A 1 85 ? 11.764 2.244 6.238 1.00 79.12 85 HIS A CA 1
ATOM 683 C C . HIS A 1 85 ? 13.053 3.028 6.176 1.00 79.12 85 HIS A C 1
ATOM 685 O O . HIS A 1 85 ? 14.154 2.480 6.332 1.00 79.12 85 HIS A O 1
ATOM 691 N N . LEU A 1 86 ? 12.906 4.343 6.086 1.00 75.88 86 LEU A N 1
ATOM 692 C CA . LEU A 1 86 ? 14.035 5.229 6.248 1.00 75.88 86 LEU A CA 1
ATOM 693 C C . LEU A 1 86 ? 14.520 5.163 7.701 1.00 75.88 86 LEU A C 1
ATOM 695 O O . LEU A 1 86 ? 13.765 5.394 8.638 1.00 75.88 86 LEU A O 1
ATOM 699 N N . ARG A 1 87 ? 15.815 4.914 7.920 1.00 70.00 87 ARG A N 1
ATOM 700 C CA . ARG A 1 87 ? 16.387 4.855 9.282 1.00 70.00 87 ARG A CA 1
ATOM 701 C C . ARG A 1 87 ? 16.124 6.106 10.121 1.00 70.00 87 ARG A C 1
ATOM 703 O O . ARG A 1 87 ? 16.057 6.022 11.337 1.00 70.00 87 ARG A O 1
ATOM 710 N N . VAL A 1 88 ? 15.961 7.258 9.476 1.00 62.75 88 VAL A N 1
ATOM 711 C CA . VAL A 1 88 ? 15.691 8.536 10.150 1.00 62.75 88 VAL A CA 1
ATOM 712 C C . VAL A 1 88 ? 14.241 8.634 10.646 1.00 62.75 88 VAL A C 1
ATOM 714 O O . VAL A 1 88 ? 13.981 9.344 11.612 1.00 62.75 88 VAL A O 1
ATOM 717 N N . THR A 1 89 ? 13.296 7.915 10.031 1.00 62.38 89 THR A N 1
ATOM 718 C CA . THR A 1 89 ? 11.886 7.884 10.458 1.00 62.38 89 THR A CA 1
ATOM 719 C C . THR A 1 89 ? 11.596 6.760 11.456 1.00 62.38 89 THR A C 1
ATOM 721 O O . THR A 1 89 ? 10.484 6.717 11.994 1.00 62.38 89 THR A O 1
ATOM 724 N N . GLN A 1 90 ? 12.586 5.902 11.751 1.00 60.28 90 GLN A N 1
ATOM 725 C CA . GLN A 1 90 ? 12.499 4.801 12.716 1.00 60.28 90 GLN A CA 1
ATOM 726 C C . GLN A 1 90 ? 12.369 5.337 14.147 1.00 60.28 90 GLN A C 1
ATOM 728 O O . GLN A 1 90 ? 13.344 5.536 14.867 1.00 60.28 90 GLN A O 1
ATOM 733 N N . SER A 1 91 ? 11.128 5.550 14.575 1.00 58.53 91 SER A N 1
ATOM 734 C CA . SER A 1 91 ? 10.789 5.562 15.996 1.00 58.53 91 SER A CA 1
ATOM 735 C C . SER A 1 91 ? 10.636 4.110 16.459 1.00 58.53 91 SER A C 1
ATOM 737 O O . SER A 1 91 ? 10.010 3.337 15.734 1.00 58.53 91 SER A O 1
ATOM 739 N N . PRO A 1 92 ? 11.122 3.721 17.653 1.00 56.91 92 PRO A N 1
ATOM 740 C CA . PRO A 1 92 ? 11.013 2.348 18.163 1.00 56.91 92 PRO A CA 1
ATOM 741 C C . PRO A 1 92 ? 9.569 1.838 18.312 1.00 56.91 92 PRO A C 1
ATOM 743 O O . PRO A 1 92 ? 9.366 0.655 18.551 1.00 56.91 92 PRO A O 1
ATOM 746 N N . GLN A 1 93 ? 8.570 2.715 18.181 1.00 57.66 93 GLN A N 1
ATOM 747 C CA . GLN A 1 93 ? 7.150 2.361 18.223 1.00 57.66 93 GLN A CA 1
ATOM 748 C C . GLN A 1 93 ? 6.473 2.315 16.848 1.00 57.66 93 GLN A C 1
ATOM 750 O O . GLN A 1 93 ? 5.319 1.914 16.771 1.00 57.66 93 GLN A O 1
ATOM 755 N N . LYS A 1 94 ? 7.146 2.733 15.767 1.00 59.06 94 LYS A N 1
ATOM 756 C CA . LYS A 1 94 ? 6.589 2.630 14.414 1.00 59.06 94 LYS A CA 1
ATOM 757 C C . LYS A 1 94 ? 6.845 1.233 13.875 1.00 59.06 94 LYS A C 1
ATOM 759 O O . LYS A 1 94 ? 7.993 0.854 13.652 1.00 59.06 94 LYS A O 1
ATOM 764 N N . GLN A 1 95 ? 5.767 0.500 13.654 1.00 58.31 95 GLN A N 1
ATOM 765 C CA . GLN A 1 95 ? 5.789 -0.781 12.975 1.00 58.31 95 GLN A CA 1
ATOM 766 C C . GLN A 1 95 ? 5.161 -0.590 11.594 1.00 58.31 95 GLN A C 1
ATOM 768 O O . GLN A 1 95 ? 4.017 -0.162 11.497 1.00 58.31 95 GLN A O 1
ATOM 773 N N . GLY A 1 96 ? 5.916 -0.865 10.532 1.00 64.19 96 GLY A N 1
ATOM 774 C CA . GLY A 1 96 ? 5.417 -0.751 9.160 1.00 64.19 96 GLY A CA 1
ATOM 775 C C . GLY A 1 96 ? 5.696 0.599 8.487 1.00 64.19 96 GLY A C 1
ATOM 776 O O . GLY A 1 96 ? 5.877 1.637 9.129 1.00 64.19 96 GLY A O 1
ATOM 777 N N . CYS A 1 97 ? 5.813 0.537 7.160 1.00 74.25 97 CYS A N 1
ATOM 778 C CA . CYS A 1 97 ? 6.174 1.674 6.323 1.00 74.25 97 CYS A CA 1
ATOM 779 C C . CYS A 1 97 ? 5.036 2.693 6.344 1.00 74.25 97 CYS A C 1
ATOM 781 O O . CYS A 1 97 ? 3.865 2.321 6.240 1.00 74.25 97 CYS A O 1
ATOM 783 N N . VAL A 1 98 ? 5.361 3.979 6.446 1.00 76.69 98 VAL A N 1
ATOM 784 C CA . VAL A 1 98 ? 4.342 5.027 6.348 1.00 76.69 98 VAL A CA 1
ATOM 785 C C . VAL A 1 98 ? 4.013 5.257 4.876 1.00 76.69 98 VAL A C 1
ATOM 787 O O . VAL A 1 98 ? 4.889 5.211 4.012 1.00 76.69 98 VAL A O 1
ATOM 790 N N . HIS A 1 99 ? 2.738 5.517 4.589 1.00 82.44 99 HIS A N 1
ATOM 791 C CA . HIS A 1 99 ? 2.285 5.864 3.247 1.00 82.44 99 HIS A CA 1
ATOM 792 C C . HIS A 1 99 ? 3.111 7.020 2.655 1.00 82.44 99 HIS A C 1
ATOM 794 O O . HIS A 1 99 ? 3.268 8.065 3.294 1.00 82.44 99 HIS A O 1
ATOM 800 N N . GLY A 1 100 ? 3.625 6.836 1.438 1.00 84.81 100 GLY A N 1
ATOM 801 C CA . GLY A 1 100 ? 4.397 7.834 0.702 1.00 84.81 100 GLY A CA 1
ATOM 802 C C . GLY A 1 100 ? 5.915 7.739 0.887 1.00 84.81 100 GLY A C 1
ATOM 803 O O . GLY A 1 100 ? 6.646 8.410 0.154 1.00 84.81 100 GLY A O 1
ATOM 804 N N . GLU A 1 101 ? 6.431 6.913 1.806 1.00 86.25 101 GLU A N 1
ATOM 805 C CA . GLU A 1 101 ? 7.884 6.709 1.939 1.00 86.25 101 GLU A CA 1
ATOM 806 C C . GLU A 1 101 ? 8.494 6.074 0.675 1.00 86.25 101 GLU A C 1
ATOM 808 O O . GLU A 1 101 ? 9.637 6.380 0.322 1.00 86.25 101 GLU A O 1
ATOM 813 N N . GLU A 1 102 ? 7.727 5.274 -0.070 1.00 89.88 102 GLU A N 1
ATOM 814 C CA . GLU A 1 102 ? 8.143 4.655 -1.331 1.00 89.88 102 GLU A CA 1
ATOM 815 C C . GLU A 1 102 ? 8.476 5.683 -2.422 1.00 89.88 102 GLU A C 1
ATOM 817 O O . GLU A 1 102 ? 9.326 5.429 -3.284 1.00 89.88 102 GLU A O 1
ATOM 822 N N . LEU A 1 103 ? 7.859 6.870 -2.369 1.00 91.00 103 LEU A N 1
ATOM 823 C CA . LEU A 1 103 ? 8.049 7.923 -3.369 1.00 91.00 103 LEU A CA 1
ATOM 824 C C . LEU A 1 103 ? 9.501 8.404 -3.407 1.00 91.00 103 LEU A C 1
ATOM 826 O O . LEU A 1 103 ? 10.043 8.645 -4.485 1.00 91.00 103 LEU A O 1
ATOM 830 N N . LEU A 1 104 ? 10.173 8.476 -2.254 1.00 89.69 104 LEU A N 1
ATOM 831 C CA . LEU A 1 104 ? 11.588 8.860 -2.182 1.00 89.69 104 LEU A CA 1
ATOM 832 C C . LEU A 1 104 ? 12.468 7.910 -3.007 1.00 89.69 104 LEU A C 1
ATOM 834 O O . LEU A 1 104 ? 13.395 8.343 -3.698 1.00 89.69 104 LEU A O 1
ATOM 838 N N . TYR A 1 105 ? 12.159 6.615 -2.965 1.00 91.12 105 TYR A N 1
ATOM 839 C CA . TYR A 1 105 ? 12.886 5.577 -3.690 1.00 91.12 105 TYR A CA 1
ATOM 840 C C . TYR A 1 105 ? 12.531 5.583 -5.174 1.00 91.12 105 TYR A C 1
ATOM 842 O O . TYR A 1 105 ? 13.433 5.433 -6.002 1.00 91.12 105 TYR A O 1
ATOM 850 N N . MET A 1 106 ? 11.258 5.813 -5.509 1.00 91.94 106 MET A N 1
ATOM 851 C CA . MET A 1 106 ? 10.783 5.922 -6.889 1.00 91.94 106 MET A CA 1
ATOM 852 C C . MET A 1 106 ? 11.374 7.134 -7.621 1.00 91.94 106 MET A C 1
ATOM 854 O O . MET A 1 106 ? 11.733 7.017 -8.791 1.00 91.94 106 MET A O 1
ATOM 858 N N . PHE A 1 107 ? 11.548 8.267 -6.935 1.00 91.56 107 PHE A N 1
ATOM 859 C CA . PHE A 1 107 ? 12.147 9.481 -7.504 1.00 91.56 107 PHE A CA 1
ATOM 860 C C . PHE A 1 107 ? 13.679 9.542 -7.396 1.00 91.56 107 PHE A C 1
ATOM 862 O O . PHE A 1 107 ? 14.287 10.533 -7.797 1.00 91.56 107 PHE A O 1
ATOM 869 N N . GLY A 1 108 ? 14.334 8.495 -6.887 1.00 90.31 108 GLY A N 1
ATOM 870 C CA . GLY A 1 108 ? 15.797 8.425 -6.885 1.00 90.31 108 GLY A CA 1
ATOM 871 C C . GLY A 1 108 ? 16.486 9.292 -5.830 1.00 90.31 108 GLY A C 1
ATOM 872 O O . GLY A 1 108 ? 17.677 9.583 -5.970 1.00 90.31 108 GLY A O 1
ATOM 873 N N . VAL A 1 109 ? 15.787 9.694 -4.764 1.00 90.06 109 VAL A N 1
ATOM 874 C CA . VAL A 1 109 ? 16.356 10.539 -3.699 1.00 90.06 109 VAL A CA 1
ATOM 875 C C . VAL A 1 109 ? 17.622 9.921 -3.074 1.00 90.06 109 VAL A C 1
ATOM 877 O O . VAL A 1 109 ? 18.622 10.639 -2.971 1.00 90.06 109 VAL A O 1
ATOM 880 N N . PRO A 1 110 ? 17.677 8.607 -2.751 1.00 89.06 110 PRO A N 1
ATOM 881 C CA . PRO A 1 110 ? 18.901 7.986 -2.232 1.00 89.06 110 PRO A CA 1
ATOM 882 C C . PRO A 1 110 ? 20.112 8.094 -3.177 1.00 89.06 110 PRO A C 1
ATOM 884 O O . PRO A 1 110 ? 21.246 8.258 -2.727 1.00 89.06 110 PRO A O 1
ATOM 887 N N . LEU A 1 111 ? 19.891 8.025 -4.496 1.00 86.88 111 LEU A N 1
ATOM 888 C CA . LEU A 1 111 ? 20.945 8.118 -5.518 1.00 86.88 111 LEU A CA 1
ATOM 889 C C . LEU A 1 111 ? 21.472 9.552 -5.659 1.00 86.88 111 LEU A C 1
ATOM 891 O O . LEU A 1 111 ? 22.679 9.776 -5.802 1.00 86.88 111 LEU A O 1
ATOM 895 N N . ALA A 1 112 ? 20.561 10.524 -5.622 1.00 84.31 112 ALA A N 1
ATOM 896 C CA . ALA A 1 112 ? 20.888 11.935 -5.764 1.00 84.31 112 ALA A CA 1
ATOM 897 C C . ALA A 1 112 ? 21.627 12.475 -4.527 1.00 84.31 112 ALA A C 1
ATOM 899 O O . ALA A 1 112 ? 22.597 13.225 -4.673 1.00 84.31 112 ALA A O 1
ATOM 900 N N . ASN A 1 113 ? 21.248 12.015 -3.330 1.00 78.88 113 ASN A N 1
ATOM 901 C CA . ASN A 1 113 ? 21.950 12.311 -2.083 1.00 78.88 113 ASN A CA 1
ATOM 902 C C . ASN A 1 113 ? 23.386 11.761 -2.091 1.00 78.88 113 ASN A C 1
ATOM 904 O O . ASN A 1 113 ? 24.326 12.515 -1.862 1.00 78.88 113 ASN A O 1
ATOM 908 N N . SER A 1 114 ? 23.577 10.499 -2.503 1.00 72.31 114 SER A N 1
ATOM 909 C CA . SER A 1 114 ? 24.917 9.901 -2.646 1.00 72.31 114 SER A CA 1
ATOM 910 C C . SER A 1 114 ? 25.820 10.638 -3.647 1.00 72.31 114 SER A C 1
ATOM 912 O O . SER A 1 114 ? 27.031 10.424 -3.640 1.00 72.31 114 SER A O 1
ATOM 914 N N . SER A 1 115 ? 25.246 11.467 -4.523 1.00 72.25 115 SER A N 1
ATOM 915 C CA . SER A 1 115 ? 25.966 12.277 -5.512 1.00 72.25 115 SER A CA 1
ATOM 916 C C . SER A 1 115 ? 26.121 13.748 -5.092 1.00 72.25 115 SER A C 1
ATOM 918 O O . SER A 1 115 ? 26.520 14.560 -5.925 1.00 72.25 115 SER A O 1
ATOM 920 N N . ASN A 1 116 ? 25.764 14.113 -3.852 1.00 70.69 116 ASN A N 1
ATOM 921 C CA . ASN A 1 116 ? 25.707 15.491 -3.337 1.00 70.69 116 ASN A CA 1
ATOM 922 C C . ASN A 1 116 ? 24.819 16.443 -4.167 1.00 70.69 116 ASN A C 1
ATOM 924 O O . ASN A 1 116 ? 25.049 17.649 -4.200 1.00 70.69 116 ASN A O 1
ATOM 928 N N . LYS A 1 117 ? 23.795 15.917 -4.855 1.00 67.69 117 LYS A N 1
ATOM 929 C CA . LYS A 1 117 ? 22.915 16.693 -5.753 1.00 67.69 117 LYS A CA 1
ATOM 930 C C . LYS A 1 117 ? 21.632 17.194 -5.088 1.00 67.69 117 LYS A C 1
ATOM 932 O O . LYS A 1 117 ? 20.809 17.813 -5.754 1.00 67.69 117 LYS A O 1
ATOM 937 N N . THR A 1 118 ? 21.426 16.910 -3.803 1.00 66.88 118 THR A N 1
ATOM 938 C CA . THR A 1 118 ? 20.198 17.272 -3.082 1.00 66.88 118 THR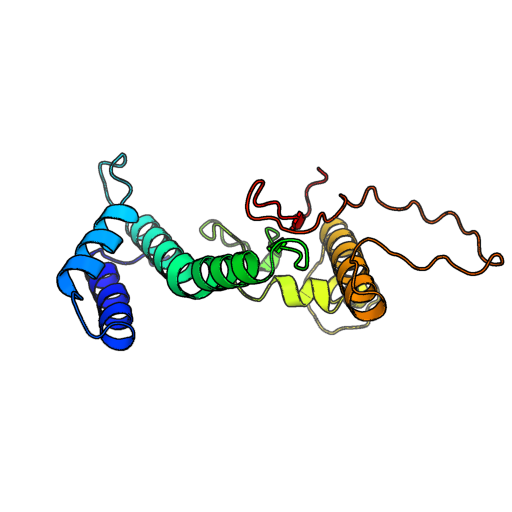 A CA 1
ATOM 939 C C . THR A 1 118 ? 20.491 17.742 -1.669 1.00 66.88 118 THR A C 1
ATOM 941 O O . THR A 1 118 ? 21.321 17.139 -0.996 1.00 66.88 118 THR A O 1
ATOM 944 N N . SER A 1 119 ? 19.719 18.713 -1.181 1.00 64.31 119 SER A N 1
ATOM 945 C CA . SER A 1 119 ? 19.784 19.223 0.197 1.00 64.31 119 SER A CA 1
ATOM 946 C C . SER A 1 119 ? 19.149 18.305 1.252 1.00 64.31 119 SER A C 1
ATOM 948 O O . SER A 1 119 ? 18.991 18.719 2.398 1.00 64.31 119 SER A O 1
ATOM 950 N N . PHE A 1 120 ? 18.751 17.076 0.902 1.00 66.62 120 PHE A N 1
ATOM 951 C CA . PHE A 1 120 ? 18.232 16.132 1.891 1.00 66.62 120 PHE A CA 1
ATOM 952 C C . PHE A 1 120 ? 19.326 15.811 2.917 1.00 66.62 120 PHE A C 1
ATOM 954 O O . PHE A 1 120 ? 20.354 15.245 2.570 1.00 66.62 120 PHE A O 1
ATOM 961 N N . SER A 1 121 ? 19.086 16.127 4.190 1.00 62.12 121 SER A N 1
ATOM 962 C CA . SER A 1 121 ? 20.025 15.882 5.302 1.00 62.12 121 SER A CA 1
ATOM 963 C C . SER A 1 121 ? 20.021 14.416 5.787 1.00 62.12 121 SER A C 1
ATOM 965 O O . SER A 1 121 ? 20.484 14.088 6.877 1.00 62.12 121 SER A O 1
ATOM 967 N N . HIS A 1 122 ? 19.430 13.504 5.011 1.00 70.62 122 HIS A N 1
ATOM 968 C CA . HIS A 1 122 ? 19.247 12.112 5.411 1.00 70.62 122 HIS A CA 1
ATOM 969 C C . HIS A 1 122 ? 20.421 11.249 4.952 1.00 70.62 122 HIS A C 1
ATOM 971 O O . HIS A 1 122 ? 20.761 11.227 3.771 1.00 70.62 122 HIS A O 1
ATOM 977 N N . ASN A 1 123 ? 20.987 10.474 5.877 1.00 73.44 123 ASN A N 1
ATOM 978 C CA . ASN A 1 123 ? 21.986 9.462 5.550 1.00 73.44 123 ASN A CA 1
ATOM 979 C C . ASN A 1 123 ? 21.291 8.207 5.007 1.00 73.44 123 ASN A C 1
ATOM 981 O O . ASN A 1 123 ? 20.823 7.362 5.773 1.00 73.44 123 ASN A O 1
ATOM 985 N N . PHE A 1 124 ? 21.227 8.084 3.682 1.00 83.19 124 PHE A N 1
ATOM 986 C CA . PHE A 1 124 ? 20.760 6.869 3.019 1.00 83.19 124 PHE A CA 1
ATOM 987 C C . PHE A 1 124 ? 21.831 5.775 3.081 1.00 83.19 124 PHE A C 1
ATOM 989 O O . PHE A 1 124 ? 23.015 6.004 2.830 1.00 83.19 124 PHE A O 1
ATOM 996 N N . SER A 1 125 ? 21.422 4.555 3.409 1.00 85.88 125 SER A N 1
ATOM 997 C CA . SER A 1 125 ? 22.303 3.392 3.419 1.00 85.88 125 SER A CA 1
ATOM 998 C C . SER A 1 125 ? 22.568 2.868 2.003 1.00 85.88 125 SER A C 1
ATOM 1000 O O . SER A 1 125 ? 21.828 3.123 1.052 1.00 85.88 125 SER A O 1
ATOM 1002 N N . LYS A 1 126 ? 23.589 2.015 1.854 1.00 86.31 126 LYS A N 1
ATOM 1003 C CA . LYS A 1 126 ? 23.817 1.274 0.598 1.00 86.31 126 LYS A CA 1
ATOM 1004 C C . LYS A 1 126 ? 22.616 0.410 0.193 1.00 86.31 126 LYS A C 1
ATOM 1006 O O . LYS A 1 126 ? 22.471 0.090 -0.984 1.00 86.31 126 LYS A O 1
ATOM 1011 N N . ALA A 1 127 ? 21.792 -0.018 1.152 1.00 87.19 127 ALA A N 1
ATOM 1012 C CA . ALA A 1 127 ? 20.582 -0.775 0.860 1.00 87.19 127 ALA A CA 1
ATOM 1013 C C . ALA A 1 127 ? 19.485 0.129 0.281 1.00 87.19 127 ALA A C 1
ATOM 1015 O O . ALA A 1 127 ? 18.855 -0.259 -0.696 1.00 87.19 127 ALA A O 1
ATOM 1016 N N . ASP A 1 128 ? 19.357 1.363 0.779 1.00 88.56 128 ASP A N 1
ATOM 1017 C CA . ASP A 1 128 ? 18.429 2.362 0.235 1.00 88.56 128 ASP A CA 1
ATOM 1018 C C . ASP A 1 128 ? 18.735 2.693 -1.228 1.00 88.56 128 ASP A C 1
ATOM 1020 O O . ASP A 1 128 ? 17.841 2.735 -2.072 1.00 88.56 128 ASP A O 1
ATOM 1024 N N . VAL A 1 129 ? 20.020 2.872 -1.546 1.00 88.88 129 VAL A N 1
ATOM 1025 C CA . VAL A 1 129 ? 20.481 3.133 -2.917 1.00 88.88 129 VAL A CA 1
ATOM 1026 C C . VAL A 1 129 ? 20.161 1.956 -3.843 1.00 88.88 129 VAL A C 1
ATOM 1028 O O . VAL A 1 129 ? 19.693 2.158 -4.965 1.00 88.88 129 VAL A O 1
ATOM 1031 N N . ARG A 1 130 ? 20.383 0.716 -3.382 1.00 88.88 130 ARG A N 1
ATOM 1032 C CA . ARG A 1 130 ? 20.054 -0.496 -4.152 1.00 88.88 130 ARG A CA 1
ATOM 1033 C C . ARG A 1 130 ? 18.551 -0.631 -4.382 1.00 88.88 130 ARG A C 1
ATOM 1035 O O . ARG A 1 130 ? 18.152 -0.875 -5.518 1.00 88.88 130 ARG A O 1
ATOM 1042 N N . LEU A 1 131 ? 17.747 -0.435 -3.339 1.00 90.31 131 LEU A N 1
ATOM 1043 C CA . LEU A 1 131 ? 16.291 -0.490 -3.426 1.00 90.31 131 LEU A CA 1
ATOM 1044 C C . LEU A 1 131 ? 15.763 0.578 -4.387 1.00 90.31 131 LEU A C 1
ATOM 1046 O O . LEU A 1 131 ? 15.023 0.251 -5.307 1.00 90.31 131 LEU A O 1
ATOM 1050 N N . SER A 1 132 ? 16.213 1.829 -4.257 1.00 92.06 132 SER A N 1
ATOM 1051 C CA . SER A 1 132 ? 15.807 2.919 -5.154 1.00 92.06 132 SER A CA 1
ATOM 1052 C C . SER A 1 132 ? 16.142 2.618 -6.614 1.00 92.06 132 SER A C 1
ATOM 1054 O O . SER A 1 132 ? 15.285 2.762 -7.485 1.00 92.06 132 SER A O 1
ATOM 1056 N N . LYS A 1 133 ? 17.341 2.088 -6.893 1.00 91.06 133 LYS A N 1
ATOM 1057 C CA . LYS A 1 133 ? 17.708 1.665 -8.250 1.00 91.06 133 LYS A CA 1
ATOM 1058 C C . LYS A 1 133 ? 16.786 0.560 -8.782 1.00 91.06 133 LYS A C 1
ATOM 1060 O O . LYS A 1 133 ? 16.407 0.613 -9.953 1.00 91.06 133 LYS A O 1
ATOM 1065 N N . ALA A 1 134 ? 16.425 -0.423 -7.956 1.00 90.69 134 ALA A N 1
ATOM 1066 C CA . ALA A 1 134 ? 15.507 -1.495 -8.343 1.00 90.69 134 ALA A CA 1
ATOM 1067 C C . ALA A 1 134 ? 14.099 -0.952 -8.644 1.00 90.69 134 ALA A C 1
ATOM 1069 O O . ALA A 1 134 ? 13.574 -1.204 -9.729 1.00 90.69 134 ALA A O 1
ATOM 1070 N N . VAL A 1 135 ? 13.539 -0.130 -7.749 1.00 92.88 135 VAL A N 1
ATOM 1071 C CA . VAL A 1 135 ? 12.226 0.518 -7.919 1.00 92.88 135 VAL A CA 1
ATOM 1072 C C . VAL A 1 135 ? 12.190 1.333 -9.213 1.00 92.88 135 VAL A C 1
ATOM 1074 O O . VAL A 1 135 ? 11.339 1.089 -10.066 1.00 92.88 135 VAL A O 1
ATOM 1077 N N . MET A 1 136 ? 13.156 2.232 -9.422 1.00 93.44 136 MET A N 1
ATOM 1078 C CA . MET A 1 136 ? 13.248 3.033 -10.650 1.00 93.44 136 MET A CA 1
ATOM 1079 C C . MET A 1 136 ? 13.355 2.167 -11.911 1.00 93.44 136 MET A C 1
ATOM 1081 O O . MET A 1 136 ? 12.782 2.500 -12.950 1.00 93.44 136 MET A O 1
ATOM 1085 N N . THR A 1 137 ? 14.077 1.045 -11.839 1.00 91.50 137 THR A N 1
ATOM 1086 C CA . THR A 1 137 ? 14.216 0.118 -12.969 1.00 91.50 137 THR A CA 1
ATOM 1087 C C . THR A 1 137 ? 12.872 -0.517 -13.319 1.00 91.50 137 THR A C 1
ATOM 1089 O O . THR A 1 137 ? 12.465 -0.454 -14.477 1.00 91.50 137 THR A O 1
ATOM 1092 N N . TYR A 1 138 ? 12.143 -1.062 -12.343 1.00 93.06 138 TYR A N 1
ATOM 1093 C CA . TYR A 1 138 ? 10.826 -1.650 -12.597 1.00 93.06 138 TYR A CA 1
ATOM 1094 C C . TYR A 1 138 ? 9.826 -0.633 -13.144 1.00 93.06 138 TYR A C 1
ATOM 1096 O O . TYR A 1 138 ? 9.188 -0.890 -14.166 1.00 93.06 138 TYR A O 1
ATOM 1104 N N . TRP A 1 139 ? 9.727 0.535 -12.505 1.00 94.06 139 TRP A N 1
ATOM 1105 C CA . TRP A 1 139 ? 8.800 1.588 -12.918 1.00 94.06 139 TRP A CA 1
ATOM 1106 C C . TRP A 1 139 ? 9.114 2.118 -14.319 1.00 94.06 139 TRP A C 1
ATOM 1108 O O . TRP A 1 139 ? 8.211 2.244 -15.145 1.00 94.06 139 TRP A O 1
ATOM 1118 N N . SER A 1 140 ? 10.389 2.365 -14.637 1.00 93.88 140 SER A N 1
ATOM 1119 C CA . SER A 1 140 ? 10.781 2.838 -15.973 1.00 93.88 140 SER A CA 1
ATOM 1120 C C . SER A 1 140 ? 10.585 1.783 -17.067 1.00 93.88 140 SER A C 1
ATOM 1122 O O . SER A 1 140 ? 10.202 2.128 -18.187 1.00 93.88 140 SER A O 1
ATOM 1124 N N . ASN A 1 141 ? 10.798 0.499 -16.766 1.00 93.38 141 ASN A N 1
ATOM 1125 C CA . ASN A 1 141 ? 10.515 -0.595 -17.698 1.00 93.38 141 ASN A CA 1
ATOM 1126 C C . ASN A 1 141 ? 9.014 -0.742 -17.956 1.00 93.38 141 ASN A C 1
ATOM 1128 O O . ASN A 1 141 ? 8.604 -0.883 -19.111 1.00 93.38 141 ASN A O 1
ATOM 1132 N N . PHE A 1 142 ? 8.199 -0.671 -16.901 1.00 94.25 142 PHE A N 1
ATOM 1133 C CA . PHE A 1 142 ? 6.746 -0.735 -17.016 1.00 94.25 142 PHE A CA 1
ATOM 1134 C C . PHE A 1 142 ? 6.203 0.440 -17.833 1.00 94.25 142 PHE A C 1
ATOM 1136 O O . PHE A 1 142 ? 5.506 0.210 -18.817 1.00 94.25 142 PHE A O 1
ATOM 1143 N N . ALA A 1 143 ? 6.609 1.674 -17.518 1.00 94.38 143 ALA A N 1
ATOM 1144 C CA . ALA A 1 143 ? 6.188 2.865 -18.257 1.00 94.38 143 ALA A CA 1
ATOM 1145 C C . ALA A 1 143 ? 6.545 2.800 -19.754 1.00 94.38 143 ALA A C 1
ATOM 1147 O O . ALA A 1 143 ? 5.809 3.312 -20.592 1.00 94.38 143 ALA A O 1
ATOM 1148 N N . ARG A 1 144 ? 7.667 2.155 -20.103 1.00 92.56 144 ARG A N 1
ATOM 1149 C CA . ARG A 1 144 ? 8.128 2.028 -21.492 1.00 92.56 144 ARG A CA 1
ATOM 1150 C C . ARG A 1 144 ? 7.482 0.870 -22.255 1.00 92.56 144 ARG A C 1
ATOM 1152 O O . ARG A 1 144 ? 7.286 0.985 -23.458 1.00 92.56 144 ARG A O 1
ATOM 1159 N N . THR A 1 145 ? 7.241 -0.266 -21.600 1.00 93.00 145 THR A N 1
ATOM 1160 C CA . THR A 1 145 ? 6.946 -1.542 -22.290 1.00 93.00 145 THR A CA 1
ATOM 1161 C C . THR A 1 145 ? 5.675 -2.246 -21.820 1.00 93.00 145 THR A C 1
ATOM 1163 O O . THR A 1 145 ? 5.318 -3.284 -22.377 1.00 93.00 145 THR A O 1
ATOM 1166 N N . GLY A 1 146 ? 5.032 -1.757 -20.759 1.00 91.94 146 GLY A N 1
ATOM 1167 C CA . GLY A 1 146 ? 3.950 -2.454 -20.063 1.00 91.94 146 GLY A CA 1
ATOM 1168 C C . GLY A 1 146 ? 4.400 -3.673 -19.246 1.00 91.94 146 GLY A C 1
ATOM 1169 O O . GLY A 1 146 ? 3.562 -4.348 -18.659 1.00 91.94 146 GLY A O 1
ATOM 1170 N N . ASN A 1 147 ? 5.703 -3.989 -19.182 1.00 91.94 147 ASN A N 1
ATOM 1171 C CA . ASN A 1 147 ? 6.230 -5.098 -18.383 1.00 91.94 147 ASN A CA 1
ATOM 1172 C C . ASN A 1 147 ? 7.431 -4.643 -17.532 1.00 91.94 147 ASN A C 1
ATOM 1174 O O . ASN A 1 147 ? 8.472 -4.286 -18.090 1.00 91.94 147 ASN A O 1
ATOM 1178 N N . PRO A 1 148 ? 7.350 -4.718 -16.191 1.00 92.88 148 PRO A N 1
ATOM 1179 C CA . PRO A 1 148 ? 8.403 -4.221 -15.302 1.00 92.88 148 PRO A CA 1
ATOM 1180 C C . PRO A 1 148 ? 9.733 -4.991 -15.446 1.00 92.88 148 PRO A C 1
ATOM 1182 O O . PRO A 1 148 ? 10.800 -4.469 -15.122 1.00 92.88 148 PRO A O 1
ATOM 1185 N N . ASN A 1 149 ? 9.709 -6.213 -15.989 1.00 91.12 149 ASN A N 1
ATOM 1186 C CA . ASN A 1 149 ? 10.891 -7.070 -16.140 1.00 91.12 149 ASN A CA 1
ATOM 1187 C C . ASN A 1 149 ? 11.618 -6.901 -17.483 1.00 91.12 149 ASN A C 1
ATOM 1189 O O . ASN A 1 149 ? 12.713 -7.443 -17.658 1.00 91.12 149 ASN A O 1
ATOM 1193 N N . LYS A 1 150 ? 11.021 -6.198 -18.454 1.00 83.94 150 LYS A N 1
ATOM 1194 C CA . LYS A 1 150 ? 11.635 -5.967 -19.768 1.00 83.94 150 LYS A CA 1
ATOM 1195 C C . LYS A 1 150 ? 12.566 -4.755 -19.686 1.00 83.94 150 LYS A C 1
ATOM 1197 O O . LYS A 1 150 ? 12.156 -3.623 -19.925 1.00 83.94 150 LYS A O 1
ATOM 1202 N N . GLY A 1 151 ? 13.812 -5.014 -19.283 1.00 69.88 151 GLY A N 1
ATOM 1203 C CA . GLY A 1 151 ? 14.891 -4.020 -19.295 1.00 69.88 151 GLY A CA 1
ATOM 1204 C C . GLY A 1 151 ? 15.262 -3.573 -20.711 1.00 69.88 151 GLY A C 1
ATOM 1205 O O . GLY A 1 151 ? 14.824 -4.174 -21.689 1.00 69.88 151 GLY A O 1
ATOM 1206 N N . GLN A 1 152 ? 16.101 -2.538 -20.826 1.00 55.88 152 GLN A N 1
ATOM 1207 C CA . GLN A 1 152 ? 16.776 -2.247 -22.092 1.00 55.88 152 GLN A CA 1
ATOM 1208 C C . GLN A 1 152 ? 17.577 -3.484 -22.525 1.00 55.88 152 GLN A C 1
ATOM 1210 O O . GLN A 1 152 ? 18.567 -3.835 -21.882 1.00 55.88 152 GLN A O 1
ATOM 1215 N N . ASP A 1 153 ? 17.189 -4.106 -23.638 1.00 47.06 153 ASP A N 1
ATOM 1216 C CA . ASP A 1 153 ? 18.168 -4.749 -24.508 1.00 47.06 153 ASP A CA 1
ATOM 1217 C C . ASP A 1 153 ? 19.043 -3.611 -25.033 1.00 47.06 153 ASP A C 1
ATOM 1219 O O . ASP A 1 153 ? 18.690 -2.892 -25.968 1.00 47.06 153 ASP A O 1
ATOM 1223 N N . HIS A 1 154 ? 20.134 -3.330 -24.323 1.00 43.06 154 HIS A N 1
ATOM 1224 C CA . HIS A 1 154 ? 21.103 -2.356 -24.786 1.00 43.06 154 HIS A CA 1
ATOM 1225 C C . HIS A 1 154 ? 21.636 -2.827 -26.141 1.00 43.06 154 HIS A C 1
ATOM 1227 O O . HIS A 1 154 ? 22.085 -3.965 -26.277 1.00 43.06 154 HIS A O 1
ATOM 1233 N N . SER A 1 155 ? 21.600 -1.930 -27.126 1.00 35.91 155 SER A N 1
ATOM 1234 C CA . SER A 1 155 ? 22.329 -2.041 -28.386 1.00 35.91 155 SER A CA 1
ATOM 1235 C C . SER A 1 155 ? 23.737 -2.630 -28.164 1.00 35.91 155 SER A C 1
ATOM 1237 O O . SER A 1 155 ? 24.370 -2.317 -27.151 1.00 35.91 155 SER A O 1
ATOM 1239 N N . PRO A 1 156 ? 24.273 -3.428 -29.106 1.00 39.19 156 PRO A N 1
ATOM 1240 C CA . PRO A 1 156 ? 25.408 -4.338 -28.887 1.00 39.19 156 PRO A CA 1
ATOM 1241 C C . PRO A 1 156 ? 26.776 -3.682 -28.589 1.00 39.19 156 PRO A C 1
ATOM 1243 O O . PRO A 1 156 ? 27.787 -4.376 -28.574 1.00 39.19 156 PRO A O 1
ATOM 1246 N N . HIS A 1 157 ? 26.851 -2.373 -28.325 1.00 41.22 157 HIS A N 1
ATOM 1247 C CA . HIS A 1 157 ? 28.116 -1.632 -28.233 1.00 41.22 157 HIS A CA 1
ATOM 1248 C C . HIS A 1 157 ? 28.570 -1.199 -26.833 1.00 41.22 157 HIS A C 1
ATOM 1250 O O . HIS A 1 157 ? 29.685 -0.704 -26.703 1.00 41.22 157 HIS A O 1
ATOM 1256 N N . HIS A 1 158 ? 27.803 -1.448 -25.769 1.00 41.94 158 HIS A N 1
ATOM 1257 C CA . HIS A 1 158 ? 28.291 -1.235 -24.398 1.00 41.94 158 HIS A CA 1
ATOM 1258 C C . HIS A 1 158 ? 27.929 -2.398 -23.476 1.00 41.94 158 HIS A C 1
ATOM 1260 O O . HIS A 1 158 ? 27.148 -2.281 -22.535 1.00 41.94 158 HIS A O 1
ATOM 1266 N N . SER A 1 159 ? 28.563 -3.544 -23.712 1.00 37.50 159 SER A N 1
ATOM 1267 C CA . SER A 1 159 ? 28.600 -4.657 -22.766 1.00 37.50 159 SER A CA 1
ATOM 1268 C C . SER A 1 159 ? 29.564 -4.359 -21.610 1.00 37.50 159 SER A C 1
ATOM 1270 O O . SER A 1 159 ? 30.554 -5.064 -21.412 1.00 37.50 159 SER A O 1
ATOM 1272 N N . GLN A 1 160 ? 29.282 -3.329 -20.809 1.00 37.50 160 GLN A N 1
ATOM 1273 C CA . GLN A 1 160 ? 29.693 -3.402 -19.412 1.00 37.50 160 GLN A CA 1
ATOM 1274 C C . GLN A 1 160 ? 28.699 -4.336 -18.737 1.00 37.50 160 GLN A C 1
ATOM 1276 O O . GLN A 1 160 ? 27.518 -4.017 -18.609 1.00 37.50 160 GLN A O 1
ATOM 1281 N N . LYS A 1 161 ? 29.192 -5.519 -18.350 1.00 35.12 161 LYS A N 1
ATOM 1282 C CA . LYS A 1 161 ? 28.522 -6.464 -17.454 1.00 35.12 161 LYS A CA 1
ATOM 1283 C C . LYS A 1 161 ? 28.245 -5.751 -16.130 1.00 35.12 161 LYS A C 1
ATOM 1285 O O . LYS A 1 161 ? 28.955 -5.930 -15.147 1.00 35.12 161 LYS A O 1
ATOM 1290 N N . THR A 1 162 ? 27.232 -4.895 -16.104 1.00 38.91 162 THR A N 1
ATOM 1291 C CA . THR A 1 162 ? 26.632 -4.481 -14.850 1.00 38.91 162 THR A CA 1
ATOM 1292 C C . THR A 1 162 ? 26.047 -5.762 -14.288 1.00 38.91 162 THR A C 1
ATOM 1294 O O . THR A 1 162 ? 25.249 -6.424 -14.951 1.00 38.91 162 THR A O 1
ATOM 1297 N N . HIS A 1 163 ? 26.546 -6.193 -13.128 1.00 36.28 163 HIS A N 1
ATOM 1298 C CA . HIS A 1 163 ? 25.914 -7.248 -12.352 1.00 36.28 163 HIS A CA 1
ATOM 1299 C C . HIS A 1 163 ? 24.431 -6.901 -12.295 1.00 36.28 163 HIS A C 1
ATOM 1301 O O . HIS A 1 163 ? 24.063 -5.957 -11.596 1.00 36.28 163 HIS A O 1
ATOM 1307 N N . LYS A 1 164 ? 23.607 -7.592 -13.093 1.00 42.53 164 LYS A N 1
ATOM 1308 C CA . LYS A 1 164 ? 22.157 -7.526 -12.979 1.00 42.53 164 LYS A CA 1
ATOM 1309 C C . LYS A 1 164 ? 21.935 -7.957 -11.534 1.00 42.53 164 LYS A C 1
ATOM 1311 O O . LYS A 1 164 ? 22.249 -9.111 -11.229 1.00 42.53 164 LYS A O 1
ATOM 1316 N N . PRO A 1 165 ? 21.542 -7.053 -10.615 1.00 42.97 165 PRO A N 1
ATOM 1317 C CA . PRO A 1 165 ? 21.165 -7.501 -9.287 1.00 42.97 165 PRO A CA 1
ATOM 1318 C C . PRO A 1 165 ? 20.117 -8.583 -9.530 1.00 42.97 165 PRO A C 1
ATOM 1320 O O . PRO A 1 165 ? 19.323 -8.429 -10.465 1.00 42.97 165 PRO A O 1
ATOM 1323 N N . SER A 1 166 ? 20.154 -9.690 -8.795 1.00 48.09 166 SER A N 1
ATOM 1324 C CA . SER A 1 166 ? 19.094 -10.698 -8.824 1.00 48.09 166 SER A CA 1
ATOM 1325 C C . SER A 1 166 ? 17.802 -10.008 -8.390 1.00 48.09 166 SER A C 1
ATOM 1327 O O . SER A 1 166 ? 17.456 -9.973 -7.217 1.00 48.09 166 SER A O 1
ATOM 1329 N N . THR A 1 167 ? 17.166 -9.310 -9.324 1.00 61.47 167 THR A N 1
ATOM 1330 C CA . THR A 1 167 ? 15.989 -8.504 -9.056 1.00 61.47 167 THR A CA 1
ATOM 1331 C C . THR A 1 167 ? 14.863 -9.485 -9.286 1.00 61.47 167 THR A C 1
ATOM 1333 O O . THR A 1 167 ? 14.694 -9.994 -10.398 1.00 61.47 167 THR A O 1
ATOM 1336 N N . GLU A 1 168 ? 14.218 -9.863 -8.191 1.00 79.75 168 GLU A N 1
ATOM 1337 C CA . GLU A 1 168 ? 13.144 -10.842 -8.151 1.00 79.75 168 GLU A CA 1
ATOM 1338 C C . GLU A 1 168 ? 12.122 -10.564 -9.259 1.00 79.75 168 GLU A C 1
ATOM 1340 O O . GLU A 1 168 ? 11.735 -9.425 -9.513 1.00 79.75 168 GLU A O 1
ATOM 1345 N N . LYS A 1 169 ? 11.722 -11.585 -10.014 1.00 88.31 169 LYS A N 1
ATOM 1346 C CA . LYS A 1 169 ? 10.853 -11.346 -11.168 1.00 88.31 169 LYS A CA 1
ATOM 1347 C C . LYS A 1 169 ? 9.494 -10.838 -10.681 1.00 88.31 169 LYS A C 1
A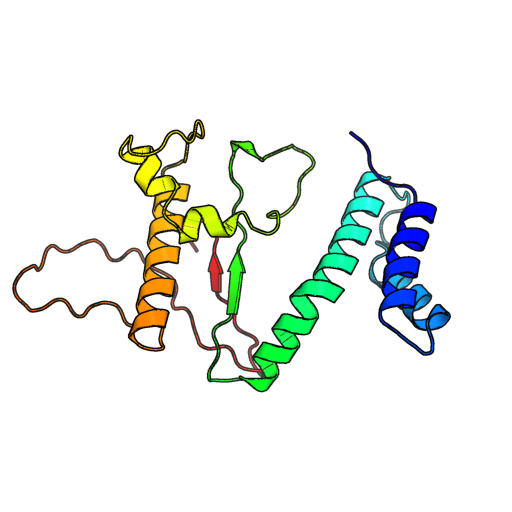TOM 1349 O O . LYS A 1 169 ? 8.780 -11.557 -9.991 1.00 88.31 169 LYS A O 1
ATOM 1354 N N . TRP A 1 170 ? 9.105 -9.636 -11.102 1.00 91.69 170 TRP A N 1
ATOM 1355 C CA . TRP A 1 170 ? 7.800 -9.070 -10.780 1.00 91.69 170 TRP A CA 1
ATOM 1356 C C . TRP A 1 170 ? 6.740 -9.728 -11.662 1.00 91.69 170 TRP A C 1
ATOM 1358 O O . TRP A 1 170 ? 6.529 -9.337 -12.812 1.00 91.69 170 TRP A O 1
ATOM 1368 N N . LEU A 1 171 ? 6.139 -10.803 -11.163 1.00 93.50 171 LEU A N 1
ATOM 1369 C CA . LEU A 1 171 ? 5.136 -11.559 -11.905 1.00 93.50 171 LEU A 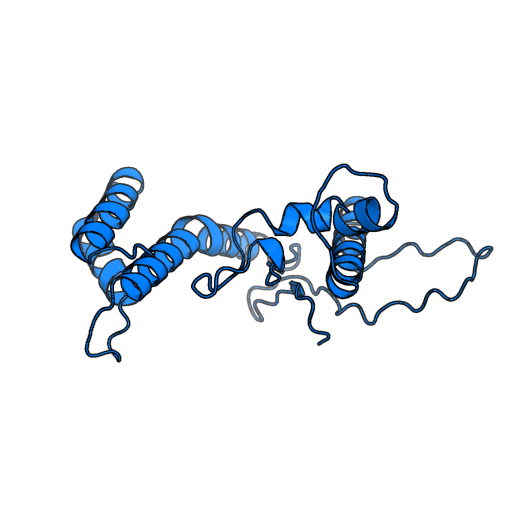CA 1
ATOM 1370 C C . LEU A 1 171 ? 3.814 -10.777 -12.002 1.00 93.50 171 LEU A C 1
ATOM 1372 O O . LEU A 1 171 ? 3.495 -10.025 -11.079 1.00 93.50 171 LEU A O 1
ATOM 1376 N N . PRO A 1 172 ? 3.047 -10.944 -13.099 1.00 94.31 172 PRO A N 1
ATOM 1377 C CA . PRO A 1 172 ? 1.699 -10.398 -13.186 1.00 94.31 172 PRO A CA 1
ATOM 1378 C C . PRO A 1 172 ? 0.836 -10.913 -12.035 1.00 94.31 172 PRO A C 1
ATOM 1380 O O . PRO A 1 172 ? 0.956 -12.075 -11.635 1.00 94.31 172 PRO A O 1
ATOM 1383 N N . TYR A 1 173 ? -0.033 -10.046 -11.535 1.00 95.69 173 TYR A N 1
ATOM 1384 C CA . TYR A 1 173 ? -1.065 -10.415 -10.583 1.00 95.69 173 TYR A CA 1
ATOM 1385 C C . TYR A 1 173 ? -2.094 -11.320 -11.259 1.00 95.69 173 TYR A C 1
ATOM 1387 O O . TYR A 1 173 ? -2.475 -11.094 -12.410 1.00 95.69 173 TYR A O 1
ATOM 1395 N N . ASP A 1 174 ? -2.577 -12.318 -10.529 1.00 94.38 174 ASP A N 1
ATOM 1396 C CA . ASP A 1 174 ? -3.694 -13.150 -10.945 1.00 94.38 174 ASP A CA 1
ATOM 1397 C C . ASP A 1 174 ? -4.556 -13.519 -9.734 1.00 94.38 174 ASP A C 1
ATOM 1399 O O . ASP A 1 174 ? -4.048 -13.663 -8.624 1.00 94.38 174 ASP A O 1
ATOM 1403 N N . THR A 1 175 ? -5.860 -13.677 -9.942 1.00 94.50 175 THR A N 1
ATOM 1404 C CA . THR A 1 175 ? -6.831 -13.962 -8.870 1.00 94.50 175 THR A CA 1
ATOM 1405 C C . THR A 1 175 ? -6.639 -15.321 -8.197 1.00 94.50 175 THR A C 1
ATOM 1407 O O . THR A 1 175 ? -7.139 -15.515 -7.088 1.00 94.50 175 THR A O 1
ATOM 1410 N N . VAL A 1 176 ? -5.913 -16.252 -8.830 1.00 93.69 176 VAL A N 1
ATOM 1411 C CA . VAL A 1 176 ? -5.675 -17.604 -8.302 1.00 93.69 176 VAL A CA 1
ATOM 1412 C C . VAL A 1 176 ? -4.533 -17.589 -7.291 1.00 93.69 176 VAL A C 1
ATOM 1414 O O . VAL A 1 176 ? -4.692 -18.058 -6.168 1.00 93.69 176 VAL A O 1
ATOM 1417 N N . HIS A 1 177 ? -3.383 -17.039 -7.672 1.00 93.19 177 HIS A N 1
ATOM 1418 C CA . HIS A 1 177 ? -2.175 -17.038 -6.847 1.00 93.19 177 HIS A CA 1
ATOM 1419 C C . HIS A 1 177 ? -1.998 -15.750 -6.041 1.00 93.19 177 HIS A C 1
ATOM 1421 O O . HIS A 1 177 ? -1.168 -15.725 -5.135 1.00 93.19 177 HIS A O 1
ATOM 1427 N N . LYS A 1 178 ? -2.714 -14.676 -6.397 1.00 91.81 178 LYS A N 1
ATOM 1428 C CA . LYS A 1 178 ? -2.666 -13.347 -5.766 1.00 91.81 178 LYS A CA 1
ATOM 1429 C C . LYS A 1 178 ? -1.242 -12.824 -5.534 1.00 91.81 178 LYS A C 1
ATOM 1431 O O . LYS A 1 178 ? -0.927 -12.264 -4.486 1.00 91.81 178 LYS A O 1
ATOM 1436 N N . ARG A 1 179 ? -0.359 -13.035 -6.516 1.00 92.75 179 ARG A N 1
ATOM 1437 C CA . ARG A 1 179 ? 1.073 -12.712 -6.408 1.00 92.75 179 ARG A CA 1
ATOM 1438 C C . ARG A 1 179 ? 1.318 -11.208 -6.357 1.00 92.75 179 ARG A C 1
ATOM 1440 O O . ARG A 1 179 ? 0.736 -10.450 -7.127 1.00 92.75 179 ARG A O 1
ATOM 1447 N N . TYR A 1 180 ? 2.274 -10.808 -5.531 1.00 94.19 180 TYR A N 1
ATOM 1448 C CA . TYR A 1 180 ? 2.809 -9.453 -5.471 1.00 94.19 180 TYR A CA 1
ATOM 1449 C C . TYR A 1 180 ? 4.330 -9.499 -5.304 1.00 94.19 180 TYR A C 1
ATOM 1451 O O . TYR A 1 180 ? 4.880 -10.497 -4.842 1.00 94.19 180 TYR A O 1
ATOM 1459 N N . LEU A 1 181 ? 5.013 -8.418 -5.680 1.00 93.88 181 LEU A N 1
ATOM 1460 C CA . LEU A 1 181 ? 6.438 -8.236 -5.410 1.00 93.88 181 LEU A CA 1
ATOM 1461 C C . LEU A 1 181 ? 6.632 -7.543 -4.057 1.00 93.88 181 LEU A C 1
ATOM 1463 O O . LEU A 1 181 ? 6.087 -6.462 -3.838 1.00 93.88 181 LEU A O 1
ATOM 1467 N N . LEU A 1 182 ? 7.439 -8.118 -3.169 1.00 91.88 182 LEU A N 1
ATOM 1468 C CA . LEU A 1 182 ? 7.858 -7.436 -1.946 1.00 91.88 182 LEU A CA 1
ATOM 1469 C C . LEU A 1 182 ? 9.072 -6.542 -2.235 1.00 91.88 182 LEU A C 1
ATOM 1471 O O . LEU A 1 182 ? 10.122 -7.016 -2.660 1.00 91.88 182 LEU A O 1
ATOM 1475 N N . LEU A 1 183 ? 8.939 -5.241 -1.990 1.00 90.44 183 LEU A N 1
ATOM 1476 C CA . LEU A 1 183 ? 10.021 -4.265 -2.103 1.00 90.44 183 LEU A CA 1
ATOM 1477 C C . LEU A 1 183 ? 10.549 -3.926 -0.699 1.00 90.44 183 LEU A C 1
ATOM 1479 O O . LEU A 1 183 ? 10.008 -3.052 -0.025 1.00 90.44 183 LEU A O 1
ATOM 1483 N N . ASP A 1 184 ? 11.605 -4.623 -0.271 1.00 86.25 184 ASP A N 1
ATOM 1484 C CA . ASP A 1 184 ? 12.336 -4.412 0.994 1.00 86.25 184 ASP A CA 1
ATOM 1485 C C . ASP A 1 184 ? 13.859 -4.309 0.710 1.00 86.25 184 ASP A C 1
ATOM 1487 O O . ASP A 1 184 ? 14.356 -4.645 -0.367 1.00 86.25 184 ASP A O 1
ATOM 1491 N N . SER A 1 185 ? 14.624 -3.794 1.667 1.00 71.50 185 SER A N 1
ATOM 1492 C CA . SER A 1 185 ? 16.088 -3.720 1.666 1.00 71.50 185 SER A CA 1
ATOM 1493 C C . SER A 1 185 ? 16.806 -5.041 1.951 1.00 71.50 185 SER A C 1
ATOM 1495 O O . SER A 1 185 ? 18.014 -5.149 1.682 1.00 71.50 185 SER A O 1
ATOM 1497 N N . ARG A 1 186 ? 16.100 -6.033 2.506 1.00 60.22 186 ARG A N 1
ATOM 1498 C CA . ARG A 1 186 ? 16.626 -7.387 2.706 1.00 60.22 186 ARG A CA 1
ATOM 1499 C C . ARG A 1 186 ? 16.632 -8.130 1.366 1.00 60.22 186 ARG A C 1
ATOM 1501 O O . ARG A 1 186 ? 15.612 -8.125 0.688 1.00 60.22 186 ARG A O 1
ATOM 1508 N N . PRO A 1 187 ? 17.761 -8.728 0.948 1.00 43.03 187 PRO A N 1
ATOM 1509 C CA . PRO A 1 187 ? 17.748 -9.597 -0.220 1.00 43.03 187 PRO A CA 1
ATOM 1510 C C . PRO A 1 187 ? 16.893 -10.836 0.084 1.00 43.03 187 PRO A C 1
ATOM 1512 O O . PRO A 1 187 ? 17.101 -11.458 1.128 1.00 43.03 187 PRO A O 1
ATOM 1515 N N . SER A 1 188 ? 15.945 -11.142 -0.807 1.00 38.50 188 SER A N 1
ATOM 1516 C CA . SER A 1 188 ? 15.277 -12.447 -0.902 1.00 38.50 188 SER A CA 1
ATOM 1517 C C . SER A 1 188 ? 16.287 -13.551 -1.218 1.00 38.50 188 SER A C 1
ATOM 1519 O O . SER A 1 188 ? 17.222 -13.280 -2.013 1.00 38.50 188 SER A O 1
#

InterPro domains:
  IPR002018 Carboxylesterase, type B [PF00135] (21-187)
  IPR029058 Alpha/Beta hydrolase fold [G3DSA:3.40.50.1820] (2-188)
  IPR029058 Alpha/Beta hydrolase fold [SSF53474] (11-188)
  IPR051093 Neuroligin and Bile salt-activated lipase [PTHR43903] (2-187)